Protein AF-F6WF58-F1 (afdb_monomer)

Sequence (250 aa):
MEAGDCLFIPYKWHHQVNSFGNNLAINIWFNHLPASYVDLNSERCGDVKDVMLDQCEFETKDAFSGTVPKQVIMFDKNYVPGSELPQAEVKEPQGGGQEPPADEEEGEEQSEGQQPLLFLVQENLSVTPRIDIEDLRAGMKSVIPPSLQAWDDTCQSTLSEIFKKIDTNDDQFITVEDYADQSTLEEKGEEIETLYTQLLFDAKEAQDTANKELIKGLVQRGEISQERAKVFYKFYNDNAETKTGAKEEL

Structure (mmCIF, N/CA/C/O backbone):
data_AF-F6WF58-F1
#
_entry.id   AF-F6WF58-F1
#
loop_
_atom_site.group_PDB
_atom_site.id
_atom_site.type_symbol
_atom_site.label_atom_id
_atom_site.label_alt_id
_atom_site.label_comp_id
_atom_site.label_asym_id
_atom_site.label_entity_id
_atom_site.label_seq_id
_atom_site.pdbx_PDB_ins_code
_atom_site.Cartn_x
_atom_site.Cartn_y
_atom_site.Cartn_z
_atom_site.occupancy
_atom_site.B_iso_or_equiv
_atom_site.auth_seq_id
_atom_site.auth_comp_id
_atom_site.auth_asym_id
_atom_site.auth_atom_id
_atom_site.pdbx_PDB_model_num
ATOM 1 N N . MET A 1 1 ? 25.568 -35.991 6.132 1.00 49.31 1 MET A N 1
ATOM 2 C CA . MET A 1 1 ? 24.147 -36.354 6.034 1.00 49.31 1 MET A CA 1
ATOM 3 C C . MET A 1 1 ? 24.089 -37.765 5.505 1.00 49.31 1 MET A C 1
ATOM 5 O O . MET A 1 1 ? 24.702 -38.032 4.476 1.00 49.31 1 MET A O 1
ATOM 9 N N . GLU A 1 2 ? 23.447 -38.655 6.242 1.00 42.75 2 GLU A N 1
ATOM 10 C CA . GLU A 1 2 ? 23.161 -40.029 5.834 1.00 42.75 2 GLU A CA 1
ATOM 11 C C . GLU A 1 2 ? 21.714 -40.126 5.322 1.00 42.75 2 GLU A C 1
ATOM 13 O O . GLU A 1 2 ? 20.886 -39.245 5.571 1.00 42.75 2 GLU A O 1
ATOM 18 N N . ALA A 1 3 ? 21.402 -41.179 4.563 1.00 37.22 3 ALA A N 1
ATOM 19 C CA . ALA A 1 3 ? 20.045 -41.411 4.077 1.00 37.22 3 ALA A CA 1
ATOM 20 C C . ALA A 1 3 ? 19.083 -41.574 5.270 1.00 37.22 3 ALA A C 1
ATOM 22 O O . ALA A 1 3 ? 19.216 -42.516 6.049 1.00 37.22 3 ALA A O 1
ATOM 23 N N . GLY A 1 4 ? 18.126 -40.650 5.401 1.00 44.44 4 GLY A N 1
ATOM 24 C CA . GLY A 1 4 ? 17.195 -40.575 6.533 1.00 44.44 4 GLY A CA 1
ATOM 25 C C . GLY A 1 4 ? 17.357 -39.335 7.420 1.00 44.44 4 GLY A C 1
ATOM 26 O O . GLY A 1 4 ? 16.495 -39.095 8.264 1.00 44.44 4 GLY A O 1
ATOM 27 N N . ASP A 1 5 ? 18.397 -38.520 7.217 1.00 41.78 5 ASP A N 1
ATOM 28 C CA . ASP A 1 5 ? 18.534 -37.232 7.903 1.00 41.78 5 ASP A CA 1
ATOM 29 C C . ASP A 1 5 ? 17.535 -36.204 7.334 1.00 41.78 5 ASP A C 1
ATOM 31 O O . ASP A 1 5 ? 17.612 -35.815 6.168 1.00 41.78 5 ASP A O 1
ATOM 35 N N . CYS A 1 6 ? 16.593 -35.733 8.159 1.00 43.56 6 CYS A N 1
ATOM 36 C CA . CYS A 1 6 ? 15.658 -34.672 7.777 1.00 43.56 6 CYS A CA 1
ATOM 37 C C . CYS A 1 6 ? 16.321 -33.289 7.883 1.00 43.56 6 CYS A C 1
ATOM 39 O O . CYS A 1 6 ? 16.745 -32.878 8.964 1.00 43.56 6 CYS A O 1
ATOM 41 N N . LEU A 1 7 ? 16.328 -32.528 6.785 1.00 50.72 7 LEU A N 1
ATOM 42 C CA . LEU A 1 7 ? 16.695 -31.113 6.792 1.00 50.72 7 LEU A CA 1
ATOM 43 C C . LEU A 1 7 ? 15.455 -30.269 7.123 1.00 50.72 7 LEU A C 1
ATOM 45 O O . LEU A 1 7 ? 14.592 -30.049 6.275 1.00 50.7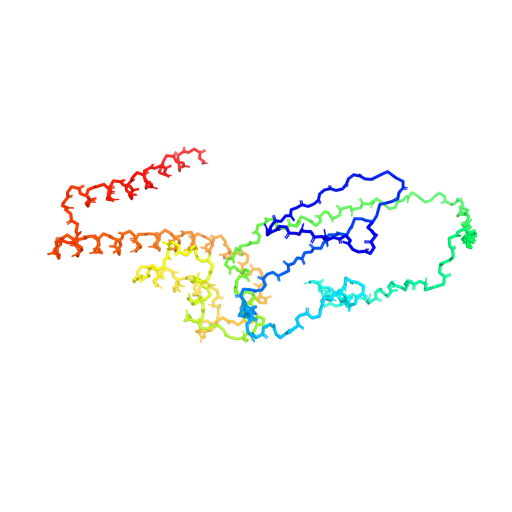2 7 LEU A O 1
ATOM 49 N N . PHE A 1 8 ? 15.352 -29.798 8.365 1.00 52.75 8 PHE A N 1
ATOM 50 C CA . PHE A 1 8 ? 14.336 -28.816 8.741 1.00 52.75 8 PHE A CA 1
ATOM 51 C C . PHE A 1 8 ? 14.836 -27.417 8.378 1.00 52.75 8 PHE A C 1
ATOM 53 O O . PHE A 1 8 ? 15.779 -26.926 8.996 1.00 52.75 8 PHE A O 1
ATOM 60 N N . ILE A 1 9 ? 14.213 -26.781 7.383 1.00 53.66 9 ILE A N 1
ATOM 61 C CA . ILE A 1 9 ? 14.492 -25.390 7.009 1.00 53.66 9 ILE A CA 1
ATOM 62 C C . ILE A 1 9 ? 13.350 -24.525 7.548 1.00 53.66 9 ILE A C 1
ATOM 64 O O . ILE A 1 9 ? 12.242 -24.572 7.008 1.00 53.66 9 ILE A O 1
ATOM 68 N N . PRO A 1 10 ? 13.570 -23.748 8.620 1.00 44.12 10 PRO A N 1
ATOM 69 C CA . PRO A 1 10 ? 12.571 -22.807 9.093 1.00 44.12 10 PRO A CA 1
ATOM 70 C C . PRO A 1 10 ? 12.341 -21.710 8.051 1.00 44.12 10 PRO A C 1
ATOM 72 O O . PRO A 1 10 ? 13.258 -21.294 7.341 1.00 44.12 10 PRO A O 1
ATOM 75 N N . TYR A 1 11 ? 11.118 -21.192 8.002 1.00 43.91 11 TYR A N 1
ATOM 76 C CA . TYR A 1 11 ? 10.787 -20.020 7.199 1.00 43.91 11 TYR A CA 1
ATOM 77 C C . TYR A 1 11 ? 11.732 -18.851 7.553 1.00 43.91 11 TYR A C 1
ATOM 79 O O . TYR A 1 11 ? 11.805 -18.460 8.720 1.00 43.91 11 TYR A O 1
ATOM 87 N N . LYS A 1 12 ? 12.442 -18.309 6.548 1.00 44.84 12 LYS A N 1
ATOM 88 C CA . LYS A 1 12 ? 13.413 -17.193 6.650 1.00 44.84 12 LYS A CA 1
ATOM 89 C C . LYS A 1 12 ? 14.709 -17.474 7.433 1.00 44.84 12 LYS A C 1
ATOM 91 O O . LYS A 1 12 ? 15.168 -16.621 8.192 1.00 44.84 12 LYS A O 1
ATOM 96 N N . TRP A 1 13 ? 15.317 -18.648 7.277 1.00 47.03 13 TRP A N 1
ATOM 97 C CA . TRP A 1 13 ? 16.584 -18.954 7.955 1.00 47.03 13 TRP A CA 1
ATOM 98 C C . TRP A 1 13 ? 17.841 -18.582 7.155 1.00 47.03 13 TRP A C 1
ATOM 100 O O . TRP A 1 13 ? 18.005 -19.001 6.014 1.00 47.03 13 TRP A O 1
ATOM 110 N N . HIS A 1 14 ? 18.758 -17.856 7.808 1.00 50.44 14 HIS A N 1
ATOM 111 C CA . HIS A 1 14 ? 20.150 -17.673 7.385 1.00 50.44 14 HIS A CA 1
ATOM 112 C C . HIS A 1 14 ? 21.025 -18.798 7.950 1.00 50.44 14 HIS A C 1
ATOM 114 O O . HIS A 1 14 ? 20.901 -19.154 9.124 1.00 50.44 14 HIS A O 1
ATOM 120 N N . HIS A 1 15 ? 21.938 -19.329 7.135 1.00 46.34 15 HIS A N 1
ATOM 121 C CA . HIS A 1 15 ? 22.863 -20.389 7.533 1.00 46.34 15 HIS A CA 1
ATOM 122 C C . HIS A 1 15 ? 24.316 -19.908 7.408 1.00 46.34 15 HIS A C 1
ATOM 124 O O . HIS A 1 15 ? 24.753 -19.528 6.327 1.00 46.34 15 HIS A O 1
ATOM 130 N N . GLN A 1 16 ? 25.068 -19.929 8.514 1.00 39.91 16 GLN A N 1
ATOM 131 C CA . GLN A 1 16 ? 26.513 -19.684 8.540 1.00 39.91 16 GLN A CA 1
ATOM 132 C C . GLN A 1 16 ? 27.222 -21.006 8.840 1.00 39.91 16 GLN A C 1
ATOM 134 O O . GLN A 1 16 ? 26.974 -21.614 9.881 1.00 39.91 16 GLN A O 1
ATOM 139 N N . VAL A 1 17 ? 28.128 -21.435 7.960 1.00 45.44 17 VAL A N 1
ATOM 140 C CA . VAL A 1 17 ? 28.968 -22.621 8.181 1.00 45.44 17 VAL A CA 1
ATOM 141 C C . VAL A 1 17 ? 30.418 -22.181 8.322 1.00 45.44 17 VAL A C 1
ATOM 143 O O . VAL A 1 17 ? 30.946 -21.501 7.448 1.00 45.44 17 VAL A O 1
ATOM 146 N N . ASN A 1 18 ? 31.072 -22.594 9.407 1.00 41.81 18 ASN A N 1
ATOM 147 C CA . ASN A 1 18 ? 32.528 -22.577 9.510 1.00 41.81 18 ASN A CA 1
ATOM 148 C C . ASN A 1 18 ? 33.032 -24.006 9.304 1.00 41.81 18 ASN A C 1
ATOM 150 O O . ASN A 1 18 ? 32.764 -24.880 10.127 1.00 41.81 18 ASN A O 1
ATOM 154 N N . SER A 1 19 ? 33.785 -24.240 8.233 1.00 47.62 19 SER A N 1
ATOM 155 C CA . SER A 1 19 ? 34.521 -25.489 8.024 1.00 47.62 19 SER A CA 1
ATOM 156 C C . SER A 1 19 ? 35.989 -25.203 7.703 1.00 47.62 19 SER A C 1
ATOM 158 O O . SER A 1 19 ? 36.333 -24.161 7.146 1.00 47.62 19 SER A O 1
ATOM 160 N N . PHE A 1 20 ? 36.869 -26.120 8.109 1.00 47.59 20 PHE A N 1
ATOM 161 C CA . PHE A 1 20 ? 38.310 -26.079 7.851 1.00 47.59 20 PHE A CA 1
ATOM 162 C C . PHE A 1 20 ? 38.678 -27.180 6.851 1.00 47.59 20 PHE A C 1
ATOM 164 O O . PHE A 1 20 ? 38.333 -28.340 7.068 1.00 47.59 20 PHE A O 1
ATOM 171 N N . GLY A 1 21 ? 39.422 -26.830 5.797 1.00 60.53 21 GLY A N 1
ATOM 172 C CA . GLY A 1 21 ? 40.067 -27.787 4.889 1.00 60.53 21 GLY A CA 1
ATOM 173 C C . GLY A 1 21 ? 39.761 -27.561 3.409 1.00 60.53 21 GLY A C 1
ATOM 174 O O . GLY A 1 21 ? 40.699 -27.385 2.648 1.00 60.53 21 GLY A O 1
ATOM 175 N N . ASN A 1 22 ? 38.485 -27.550 3.012 1.00 48.56 22 ASN A N 1
ATOM 176 C CA . ASN A 1 22 ? 37.991 -27.192 1.672 1.00 48.56 22 ASN A CA 1
ATOM 177 C C . ASN A 1 22 ? 36.486 -26.895 1.783 1.00 48.56 22 ASN A C 1
ATOM 179 O O . ASN A 1 22 ? 35.735 -27.758 2.237 1.00 48.56 22 ASN A O 1
ATOM 183 N N . ASN A 1 23 ? 36.046 -25.695 1.392 1.00 47.66 23 ASN A N 1
ATOM 184 C CA . ASN A 1 23 ? 34.693 -25.211 1.682 1.00 47.66 23 ASN A CA 1
ATOM 185 C C . ASN A 1 23 ? 33.920 -24.956 0.387 1.00 47.66 23 ASN A C 1
ATOM 187 O O . ASN A 1 23 ? 34.249 -24.034 -0.352 1.00 47.66 23 ASN A O 1
ATOM 191 N N . LEU A 1 24 ? 32.866 -25.737 0.147 1.00 48.22 24 LEU A N 1
ATOM 192 C CA . LEU A 1 24 ? 31.810 -25.366 -0.789 1.00 48.22 24 LEU A CA 1
ATOM 193 C C . LEU A 1 24 ? 30.622 -24.877 0.043 1.00 48.22 24 LEU A C 1
ATOM 195 O O . LEU A 1 24 ? 29.882 -25.678 0.612 1.00 48.22 24 LEU A O 1
ATOM 199 N N . ALA A 1 25 ? 30.480 -23.559 0.166 1.00 49.91 25 ALA A N 1
ATOM 200 C CA . ALA A 1 25 ? 29.283 -22.960 0.736 1.00 49.91 25 ALA A CA 1
ATOM 201 C C . ALA A 1 25 ? 28.211 -22.914 -0.358 1.00 49.91 25 ALA A C 1
ATOM 203 O O . ALA 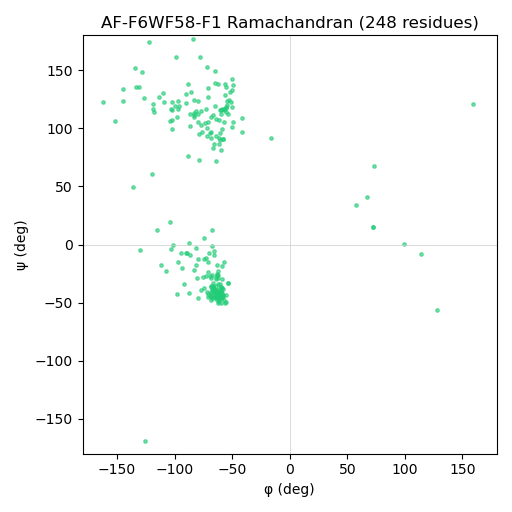A 1 25 ? 28.381 -22.232 -1.366 1.00 49.91 25 ALA A O 1
ATOM 204 N N . ILE A 1 26 ? 27.124 -23.662 -0.177 1.00 49.00 26 ILE A N 1
ATOM 205 C CA . ILE A 1 26 ? 25.970 -23.624 -1.077 1.00 49.00 26 ILE A CA 1
ATOM 206 C C . ILE A 1 26 ? 24.892 -22.798 -0.380 1.00 49.00 26 ILE A C 1
ATOM 208 O O . ILE A 1 26 ? 24.284 -23.254 0.587 1.00 49.00 26 ILE A O 1
ATOM 212 N N . ASN A 1 27 ? 24.667 -21.578 -0.863 1.00 50.28 27 ASN A N 1
ATOM 213 C CA . ASN A 1 27 ? 23.522 -20.776 -0.448 1.00 50.28 27 ASN A CA 1
ATOM 214 C C . ASN A 1 27 ? 22.308 -21.208 -1.273 1.00 50.28 27 ASN A C 1
ATOM 216 O O . ASN A 1 27 ? 22.278 -21.011 -2.486 1.00 50.28 27 ASN A O 1
ATOM 220 N N . ILE A 1 28 ? 21.317 -21.810 -0.618 1.00 53.53 28 ILE A N 1
ATOM 221 C CA . ILE A 1 28 ? 20.047 -22.174 -1.248 1.00 53.53 28 ILE A CA 1
ATOM 222 C C . ILE A 1 28 ? 19.040 -21.084 -0.904 1.00 53.53 28 ILE A C 1
ATOM 224 O O . ILE A 1 28 ? 18.610 -20.963 0.242 1.00 53.53 28 ILE A O 1
ATOM 228 N N . TRP A 1 29 ? 18.671 -20.292 -1.905 1.00 50.16 29 TRP A N 1
ATOM 229 C CA . TRP A 1 29 ? 17.626 -19.287 -1.780 1.00 50.16 29 TRP A CA 1
ATOM 230 C C . TRP A 1 29 ? 16.313 -19.876 -2.283 1.00 50.16 29 TRP A C 1
ATOM 232 O O . TRP A 1 29 ? 16.197 -20.268 -3.443 1.00 50.16 29 TRP A O 1
ATOM 242 N N . PHE A 1 30 ? 15.314 -19.944 -1.409 1.00 54.84 30 PHE A N 1
ATOM 243 C CA . PHE A 1 30 ? 13.961 -20.303 -1.811 1.00 54.84 30 PHE A CA 1
ATOM 244 C C . PHE A 1 30 ? 13.246 -19.031 -2.256 1.00 54.84 30 PHE A C 1
ATOM 246 O O . PHE A 1 30 ? 12.979 -18.149 -1.440 1.00 54.84 30 PHE A O 1
ATOM 253 N N . ASN A 1 31 ? 12.939 -18.927 -3.549 1.00 46.47 31 ASN A N 1
ATOM 254 C CA . ASN A 1 31 ? 12.047 -17.883 -4.027 1.00 46.47 31 ASN A CA 1
ATOM 255 C C . ASN A 1 31 ? 10.616 -18.243 -3.599 1.00 46.47 31 ASN A C 1
ATOM 257 O O . ASN A 1 31 ? 10.001 -19.166 -4.139 1.00 46.47 31 ASN A O 1
ATOM 261 N N . HIS A 1 32 ? 10.108 -17.553 -2.581 1.00 47.91 32 HIS A N 1
ATOM 262 C CA . HIS A 1 32 ? 8.723 -17.665 -2.143 1.00 47.91 32 HIS A CA 1
ATOM 263 C C . HIS A 1 32 ? 7.841 -16.848 -3.091 1.00 47.91 32 HIS A C 1
ATOM 265 O O . HIS A 1 32 ? 7.381 -15.775 -2.716 1.00 47.91 32 HIS A O 1
ATOM 271 N N . LEU A 1 33 ? 7.630 -17.335 -4.319 1.00 47.78 33 LEU A N 1
ATOM 272 C CA . LEU A 1 33 ? 6.720 -16.688 -5.265 1.00 47.78 33 LEU A CA 1
ATOM 273 C C . LEU A 1 33 ? 5.337 -16.542 -4.598 1.00 47.78 33 LEU A C 1
ATOM 275 O O . LEU A 1 33 ? 4.727 -17.563 -4.265 1.00 47.78 33 LEU A O 1
ATOM 279 N N . PRO A 1 34 ? 4.819 -15.314 -4.394 1.00 48.97 34 PRO A N 1
ATOM 280 C CA . PRO A 1 34 ? 3.599 -15.093 -3.619 1.00 48.97 34 PRO A CA 1
ATOM 281 C C . PRO A 1 34 ? 2.313 -15.634 -4.272 1.00 48.97 34 PRO A C 1
ATOM 283 O O . PRO A 1 34 ? 1.242 -15.530 -3.677 1.00 48.97 34 PRO A O 1
ATOM 286 N N . ALA A 1 35 ? 2.385 -16.232 -5.467 1.00 46.56 35 ALA A N 1
ATOM 287 C CA . ALA A 1 35 ? 1.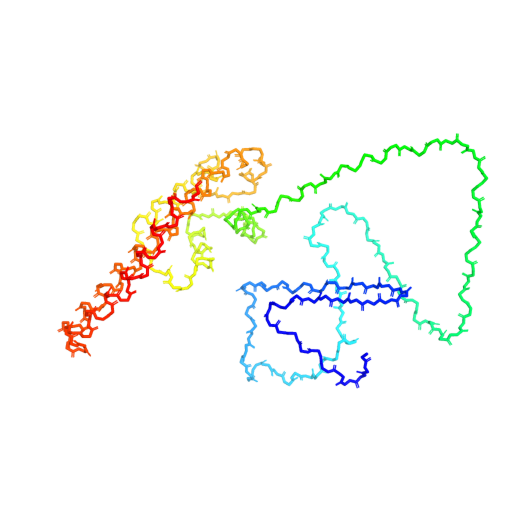205 -16.587 -6.257 1.00 46.56 35 ALA A CA 1
ATOM 288 C C . ALA A 1 35 ? 1.148 -18.028 -6.791 1.00 46.56 35 ALA A C 1
ATOM 290 O O . ALA A 1 35 ? 0.111 -18.419 -7.334 1.00 46.56 35 ALA A O 1
ATOM 291 N N . SER A 1 36 ? 2.174 -18.869 -6.623 1.00 46.50 36 SER A N 1
ATOM 292 C CA . SER A 1 36 ? 1.977 -20.303 -6.860 1.00 46.50 36 SER A CA 1
ATOM 293 C C . SER A 1 36 ? 1.287 -20.892 -5.635 1.00 46.50 36 SER A C 1
ATOM 295 O O . SER A 1 36 ? 1.927 -21.209 -4.639 1.00 46.50 36 SER A O 1
ATOM 297 N N . TYR A 1 37 ? -0.044 -20.995 -5.704 1.00 47.31 37 TYR A N 1
ATOM 298 C CA . TYR A 1 37 ? -0.883 -21.755 -4.776 1.00 47.31 37 TYR A CA 1
ATOM 299 C C . TYR A 1 37 ? -0.204 -23.094 -4.448 1.00 47.31 37 TYR A C 1
ATOM 301 O O . TYR A 1 37 ? -0.310 -24.064 -5.199 1.00 47.31 37 TYR A O 1
ATOM 309 N N . VAL A 1 38 ? 0.506 -23.161 -3.323 1.00 50.56 38 VAL A N 1
ATOM 310 C CA . VAL A 1 38 ? 0.818 -24.442 -2.704 1.00 50.56 38 VAL A CA 1
ATOM 311 C C . VAL A 1 38 ? -0.516 -24.891 -2.129 1.00 50.56 38 VAL A C 1
ATOM 313 O O . VAL A 1 38 ? -0.980 -24.350 -1.126 1.00 50.56 38 VAL A O 1
ATOM 316 N N . ASP A 1 39 ? -1.198 -25.791 -2.836 1.00 48.62 39 ASP A N 1
ATOM 317 C CA . ASP A 1 39 ? -2.441 -26.393 -2.364 1.00 48.62 39 ASP A CA 1
ATOM 318 C C . ASP A 1 39 ? -2.115 -27.216 -1.109 1.00 48.62 39 ASP A C 1
ATOM 320 O O . ASP A 1 39 ? -1.676 -28.359 -1.186 1.00 48.62 39 ASP A O 1
ATOM 324 N N . LEU A 1 40 ? -2.269 -26.597 0.066 1.00 53.09 40 LEU A N 1
ATOM 325 C CA . LEU A 1 40 ? -2.047 -27.229 1.370 1.00 53.09 40 LEU A CA 1
ATOM 326 C C . LEU A 1 40 ? -3.180 -28.194 1.749 1.00 53.09 40 LEU A C 1
ATOM 328 O O . LEU A 1 40 ? -3.215 -28.694 2.875 1.00 53.09 40 LEU A O 1
ATOM 332 N N . ASN A 1 41 ? -4.138 -28.439 0.852 1.00 53.31 41 ASN A N 1
ATOM 333 C CA . ASN A 1 41 ? -5.196 -29.395 1.101 1.00 53.31 41 ASN A CA 1
ATOM 334 C C . ASN A 1 41 ? -4.612 -30.813 1.124 1.00 53.31 41 ASN A C 1
ATOM 336 O O . ASN A 1 41 ? -4.246 -31.380 0.092 1.00 53.31 41 ASN A O 1
ATOM 340 N N . SER A 1 42 ? -4.574 -31.412 2.314 1.00 52.75 42 SER A N 1
ATOM 341 C CA . SER A 1 42 ? -4.070 -32.770 2.533 1.00 52.75 42 SER A CA 1
ATOM 342 C C . SER A 1 42 ? -4.817 -33.838 1.728 1.00 52.75 42 SER A C 1
ATOM 344 O O . SER A 1 42 ? -4.297 -34.930 1.552 1.00 52.75 42 SER A O 1
ATOM 346 N N . GLU A 1 43 ? -6.025 -33.542 1.234 1.00 59.53 43 GLU A N 1
ATOM 347 C CA . GLU A 1 43 ? -6.798 -34.446 0.370 1.00 59.53 43 GLU A CA 1
ATOM 348 C C . GLU A 1 43 ? -6.366 -34.393 -1.110 1.00 59.53 43 GLU A C 1
ATOM 350 O O . GLU A 1 43 ? -6.699 -35.294 -1.880 1.00 59.53 43 GLU A O 1
ATOM 355 N N . ARG A 1 44 ? -5.638 -33.344 -1.524 1.00 55.22 44 ARG A N 1
ATOM 356 C CA . ARG A 1 44 ? -5.130 -33.138 -2.897 1.00 55.22 44 ARG A CA 1
ATOM 357 C C . ARG A 1 44 ? -3.616 -33.231 -3.021 1.00 55.22 44 ARG A C 1
ATOM 359 O O . ARG A 1 44 ? -3.129 -33.477 -4.124 1.00 55.22 44 ARG A O 1
ATOM 366 N N . CYS A 1 45 ? -2.891 -33.129 -1.910 1.00 51.94 45 CYS A N 1
ATOM 367 C CA . CYS A 1 45 ? -1.583 -33.756 -1.758 1.00 51.94 45 CYS A CA 1
ATOM 368 C C . CYS A 1 45 ? -1.776 -35.276 -1.832 1.00 51.94 45 CYS A C 1
ATOM 370 O O . CYS A 1 45 ? -1.743 -35.965 -0.816 1.00 51.94 45 CYS A O 1
ATOM 372 N N . GLY A 1 46 ? -2.069 -35.798 -3.030 1.00 52.03 46 GLY A N 1
ATOM 373 C CA . GLY A 1 46 ? -2.118 -37.238 -3.264 1.00 52.03 46 GLY A CA 1
ATOM 374 C C . GLY A 1 46 ? -0.836 -37.857 -2.732 1.00 52.03 46 GLY A C 1
ATOM 375 O O . GLY A 1 46 ? 0.186 -37.185 -2.840 1.00 52.03 46 GLY A O 1
ATOM 376 N N . ASP A 1 47 ? -0.932 -39.058 -2.136 1.00 54.22 47 ASP A N 1
ATOM 377 C CA . ASP A 1 47 ? 0.152 -39.794 -1.461 1.00 54.22 47 ASP A CA 1
ATOM 378 C C . ASP A 1 47 ? 1.513 -39.228 -1.842 1.00 54.22 47 ASP A C 1
ATOM 380 O O . ASP A 1 47 ? 2.064 -39.578 -2.894 1.00 54.22 47 ASP A O 1
ATOM 384 N N . VAL A 1 48 ? 1.992 -38.268 -1.042 1.00 53.62 48 VAL A N 1
ATOM 385 C CA . VAL A 1 48 ? 3.279 -37.636 -1.292 1.00 53.62 48 VAL A CA 1
ATOM 386 C C . VAL A 1 48 ? 4.260 -38.750 -1.017 1.00 53.62 48 VAL A C 1
ATOM 388 O O . VAL A 1 48 ? 4.605 -39.018 0.129 1.00 53.62 48 VAL A O 1
ATOM 391 N N . LYS A 1 49 ? 4.611 -39.501 -2.064 1.00 59.25 49 LYS A N 1
ATOM 392 C CA . LYS A 1 49 ? 5.725 -40.429 -1.998 1.00 59.25 49 LYS A CA 1
ATOM 393 C C . LYS A 1 49 ? 6.864 -39.596 -1.468 1.00 59.25 49 LYS A C 1
ATOM 395 O O . LYS A 1 49 ? 7.139 -38.558 -2.061 1.00 59.25 49 LYS A O 1
ATOM 400 N N . ASP A 1 50 ? 7.445 -40.025 -0.356 1.00 57.72 50 ASP A N 1
ATOM 401 C CA . ASP A 1 50 ? 8.606 -39.375 0.224 1.00 57.72 50 ASP A CA 1
ATOM 402 C C . ASP A 1 50 ? 9.638 -39.192 -0.895 1.00 57.72 50 ASP A C 1
ATOM 404 O O . ASP A 1 50 ? 10.263 -40.156 -1.342 1.00 57.72 50 ASP A O 1
ATOM 408 N N . VAL A 1 51 ? 9.725 -37.971 -1.429 1.00 51.84 51 VAL A N 1
ATOM 409 C CA . VAL A 1 51 ? 10.701 -37.629 -2.455 1.00 51.84 51 VAL A CA 1
ATOM 410 C C . VAL A 1 51 ? 11.965 -37.317 -1.685 1.00 51.84 51 VAL A C 1
ATOM 412 O O . VAL A 1 51 ? 12.031 -36.334 -0.946 1.00 51.84 51 VAL A O 1
ATOM 415 N N . MET A 1 52 ? 12.950 -38.199 -1.796 1.00 53.50 52 MET A N 1
ATOM 416 C CA . MET A 1 52 ? 14.253 -37.956 -1.195 1.00 53.50 52 MET A CA 1
ATOM 417 C C . MET A 1 52 ? 14.991 -36.871 -1.985 1.00 53.50 52 MET A C 1
ATOM 419 O O . MET A 1 52 ? 14.755 -36.676 -3.175 1.00 53.50 52 MET A O 1
ATOM 423 N N . LEU A 1 53 ? 15.883 -36.134 -1.321 1.00 49.16 53 LEU A N 1
ATOM 424 C CA . LEU A 1 53 ? 16.584 -34.999 -1.931 1.00 49.16 53 LEU A CA 1
ATOM 425 C C . LEU A 1 53 ? 17.399 -35.404 -3.178 1.00 49.16 53 LEU A C 1
ATOM 427 O O . LEU A 1 53 ? 17.560 -34.605 -4.094 1.00 49.16 53 LEU A O 1
ATOM 431 N N . ASP A 1 54 ? 17.879 -36.648 -3.228 1.00 61.72 54 ASP A N 1
ATOM 432 C CA . ASP A 1 54 ? 18.597 -37.248 -4.362 1.00 61.72 54 ASP A CA 1
ATOM 433 C C . ASP A 1 54 ? 17.695 -37.573 -5.568 1.00 61.72 54 ASP A C 1
ATOM 435 O O . ASP A 1 54 ? 18.195 -37.866 -6.654 1.00 61.72 54 ASP A O 1
ATOM 439 N N . GLN A 1 55 ? 16.373 -37.508 -5.388 1.00 54.81 55 GLN A N 1
ATOM 440 C CA . GLN A 1 55 ? 15.364 -37.667 -6.436 1.00 54.81 55 GLN A CA 1
ATOM 441 C C . GLN A 1 55 ? 14.908 -36.323 -7.022 1.00 54.81 55 GLN A C 1
ATOM 443 O O . GLN A 1 55 ? 14.172 -36.310 -8.010 1.00 54.81 55 GLN A O 1
ATOM 448 N N . CYS A 1 56 ? 15.335 -35.202 -6.435 1.00 57.19 56 CYS A N 1
ATOM 449 C CA . CYS A 1 56 ? 15.092 -33.868 -6.969 1.00 57.19 56 CYS A CA 1
ATOM 450 C C . CYS A 1 56 ? 16.182 -33.502 -7.984 1.00 57.19 56 CYS A C 1
ATOM 452 O O . CYS A 1 56 ? 17.375 -33.608 -7.702 1.00 57.19 56 CYS A O 1
ATOM 454 N N . GLU A 1 57 ? 15.780 -33.023 -9.160 1.00 57.12 57 GLU A N 1
ATOM 455 C CA . GLU A 1 57 ? 16.694 -32.379 -10.102 1.00 57.12 57 GLU A CA 1
ATOM 456 C C . GLU A 1 57 ? 16.719 -30.876 -9.802 1.00 57.12 57 GLU A C 1
ATOM 458 O O . GLU A 1 57 ? 15.680 -30.214 -9.795 1.00 57.12 57 GLU A O 1
ATOM 463 N N . PHE A 1 58 ? 17.904 -30.345 -9.505 1.00 58.84 58 PHE A N 1
ATOM 464 C CA . PHE A 1 58 ? 18.099 -28.922 -9.250 1.00 58.84 58 PHE A CA 1
ATOM 465 C C . PHE A 1 58 ? 18.584 -28.263 -10.536 1.00 58.84 58 PHE A C 1
ATOM 467 O O . PHE A 1 58 ? 19.669 -28.571 -11.026 1.00 58.84 58 PHE A O 1
ATOM 474 N N . GLU A 1 59 ? 17.790 -27.347 -11.077 1.00 48.16 59 GLU A N 1
ATOM 475 C CA . GLU A 1 59 ? 18.221 -26.483 -12.169 1.00 48.16 59 GLU A CA 1
ATOM 476 C C . GLU A 1 59 ? 18.683 -25.149 -11.579 1.00 48.16 59 GLU A C 1
ATOM 478 O O . GLU A 1 59 ? 17.929 -24.469 -10.878 1.00 48.16 59 GLU A O 1
ATOM 483 N N . THR A 1 60 ? 19.922 -24.754 -11.867 1.00 44.91 60 THR A N 1
ATOM 484 C CA . THR A 1 60 ? 20.355 -23.373 -11.665 1.00 44.91 60 THR A CA 1
ATOM 485 C C . THR A 1 60 ? 19.671 -22.534 -12.732 1.00 44.91 60 THR A C 1
ATOM 487 O O . THR A 1 60 ? 20.151 -22.416 -13.859 1.00 44.91 60 THR A O 1
ATOM 490 N N . LYS A 1 61 ? 18.512 -21.966 -12.403 1.00 45.94 61 LYS A N 1
ATOM 491 C CA . LYS A 1 61 ? 18.085 -20.768 -13.114 1.00 45.94 61 LYS A CA 1
ATOM 492 C C . LYS A 1 61 ? 19.016 -19.675 -12.637 1.00 45.94 61 LYS A C 1
ATOM 494 O O . LYS A 1 61 ? 18.911 -19.263 -11.484 1.00 45.94 61 LYS A O 1
ATOM 499 N N . ASP A 1 62 ? 19.959 -19.289 -13.491 1.00 48.75 62 ASP A N 1
ATOM 500 C CA . ASP A 1 62 ? 20.744 -18.077 -13.295 1.00 48.75 62 ASP A CA 1
ATOM 501 C C . ASP A 1 62 ? 19.739 -16.970 -12.994 1.00 48.75 62 ASP A C 1
ATOM 503 O O . ASP A 1 62 ? 18.959 -16.568 -13.859 1.00 48.75 62 ASP A O 1
ATOM 507 N N . ALA A 1 63 ? 19.666 -16.566 -11.725 1.00 46.38 63 ALA A N 1
ATOM 508 C CA . ALA A 1 63 ? 18.644 -15.630 -11.281 1.00 46.38 63 ALA A CA 1
ATOM 509 C C . ALA A 1 63 ? 18.804 -14.275 -11.987 1.00 46.38 63 ALA A C 1
ATOM 511 O O . ALA A 1 63 ? 17.850 -13.511 -12.042 1.00 46.38 63 ALA A O 1
ATOM 512 N N . PHE A 1 64 ? 19.971 -14.009 -12.583 1.00 49.88 64 PHE A N 1
ATOM 513 C CA . PHE A 1 64 ? 20.264 -12.806 -13.343 1.00 49.88 64 PHE A CA 1
ATOM 514 C C . PHE A 1 64 ? 21.329 -13.102 -14.408 1.00 49.88 64 PHE A C 1
ATOM 516 O O . PHE A 1 64 ? 22.494 -13.300 -14.082 1.00 49.88 64 PHE A O 1
ATOM 523 N N . SER A 1 65 ? 20.933 -13.169 -15.681 1.00 39.66 65 SER A N 1
ATOM 524 C CA . SER A 1 65 ? 21.641 -12.567 -16.829 1.00 39.66 65 SER A CA 1
ATOM 525 C C . SER A 1 65 ? 21.228 -13.241 -18.137 1.00 39.66 65 SER A C 1
ATOM 527 O O . SER A 1 65 ? 21.433 -14.430 -18.380 1.00 39.66 65 SER A O 1
ATOM 529 N N . GLY A 1 66 ? 20.691 -12.441 -19.057 1.00 45.47 66 GLY A N 1
ATOM 530 C CA . GLY A 1 66 ? 20.940 -12.729 -20.458 1.00 45.47 66 GLY A CA 1
ATOM 531 C C . GLY A 1 66 ? 22.458 -12.761 -20.662 1.00 45.47 66 GLY A C 1
ATOM 532 O O . GLY A 1 66 ? 23.153 -11.829 -20.276 1.00 45.47 66 GLY A O 1
ATOM 533 N N . THR A 1 67 ? 22.953 -13.832 -21.279 1.00 45.38 67 THR A N 1
ATOM 534 C CA . THR A 1 67 ? 24.316 -13.983 -21.821 1.00 45.38 67 THR A CA 1
ATOM 535 C C . THR A 1 67 ? 25.486 -14.176 -20.840 1.00 45.38 67 THR A C 1
ATOM 537 O O . THR A 1 67 ? 26.435 -13.404 -20.847 1.00 45.38 67 THR A O 1
ATOM 540 N N . VAL A 1 68 ? 25.534 -15.317 -20.142 1.00 40.03 68 VAL A N 1
ATOM 541 C CA . VAL A 1 68 ? 26.808 -15.964 -19.747 1.00 40.03 68 VAL A CA 1
ATOM 542 C C . VAL A 1 68 ? 26.738 -17.459 -20.117 1.00 40.03 68 VAL A C 1
ATOM 544 O O . VAL A 1 68 ? 25.685 -18.077 -19.953 1.00 40.03 68 VAL A O 1
ATOM 547 N N . PRO A 1 69 ? 27.786 -18.070 -20.712 1.00 38.94 69 PRO A N 1
ATOM 548 C CA . PRO A 1 69 ? 27.700 -19.445 -21.192 1.00 38.94 69 PRO A CA 1
ATOM 549 C C . PRO A 1 69 ? 27.651 -20.450 -20.036 1.00 38.94 69 PRO A C 1
ATOM 551 O O . PRO A 1 69 ? 28.468 -20.398 -19.120 1.00 38.94 69 PRO A O 1
ATOM 554 N N . LYS A 1 70 ? 26.726 -21.416 -20.150 1.00 41.75 70 LYS A N 1
ATOM 555 C CA . LYS A 1 70 ? 26.567 -22.581 -19.266 1.00 41.75 70 LYS A CA 1
ATOM 556 C C . LYS A 1 70 ? 27.920 -23.197 -18.889 1.00 41.75 70 LYS A C 1
ATOM 558 O O . LYS A 1 70 ? 28.523 -23.897 -19.707 1.00 41.75 70 LYS A O 1
ATOM 563 N N . GLN A 1 71 ? 28.350 -23.040 -17.638 1.00 36.03 71 GLN A N 1
ATOM 564 C CA . GLN A 1 71 ? 29.310 -23.975 -17.058 1.00 36.03 71 GLN A CA 1
ATOM 565 C C . GLN A 1 71 ? 28.559 -25.231 -16.624 1.00 36.03 71 GLN A C 1
ATOM 567 O O . GLN A 1 71 ? 27.832 -25.250 -15.636 1.00 36.03 71 GLN A O 1
ATOM 572 N N . VAL A 1 72 ? 28.731 -26.302 -17.395 1.00 39.88 72 VAL A N 1
ATOM 573 C CA . VAL A 1 72 ? 28.281 -27.635 -16.998 1.00 39.88 72 VAL A CA 1
ATOM 574 C C . VAL A 1 72 ? 29.280 -28.167 -15.975 1.00 39.88 72 VAL A C 1
ATOM 576 O O . VAL A 1 72 ? 30.367 -28.616 -16.337 1.00 39.88 72 VAL A O 1
ATOM 579 N N . ILE A 1 73 ? 28.916 -28.132 -14.696 1.00 39.59 73 ILE A N 1
ATOM 580 C CA . ILE A 1 73 ? 29.658 -28.848 -13.657 1.00 39.59 73 ILE A CA 1
ATOM 581 C C . ILE A 1 73 ? 29.291 -30.329 -13.791 1.00 39.59 73 ILE A C 1
ATOM 583 O O . ILE A 1 73 ? 28.239 -30.774 -13.335 1.00 39.59 73 ILE A O 1
ATOM 587 N N . MET A 1 74 ? 30.132 -31.102 -14.482 1.00 32.97 74 MET A N 1
ATOM 588 C CA . MET A 1 74 ? 29.971 -32.553 -14.545 1.00 32.97 74 MET A CA 1
ATOM 589 C C . MET A 1 74 ? 30.528 -33.183 -13.272 1.00 32.97 74 MET A C 1
ATOM 591 O O . MET A 1 74 ? 31.736 -33.195 -13.050 1.00 32.97 74 MET A O 1
ATOM 595 N N . PHE A 1 75 ? 29.648 -33.755 -12.457 1.00 40.22 75 PHE A N 1
ATOM 596 C CA . PHE A 1 75 ? 30.057 -34.673 -11.403 1.00 40.22 75 PHE A CA 1
ATOM 597 C C . PHE A 1 75 ? 30.379 -36.029 -12.039 1.00 40.22 75 PHE A C 1
ATOM 599 O O . PHE A 1 75 ? 29.499 -36.675 -12.617 1.00 40.22 75 PHE A O 1
ATOM 606 N N . ASP A 1 76 ? 31.643 -36.454 -11.967 1.00 44.59 76 ASP A N 1
ATOM 607 C CA . ASP A 1 76 ? 32.033 -37.791 -12.413 1.00 44.59 76 ASP A CA 1
ATOM 608 C C . ASP A 1 76 ? 31.387 -38.832 -11.493 1.00 44.59 76 ASP A C 1
ATOM 610 O O . ASP A 1 76 ? 31.730 -38.967 -10.316 1.00 44.59 76 ASP A O 1
ATOM 614 N N . LYS A 1 77 ? 30.429 -39.582 -12.042 1.00 46.34 77 LYS A N 1
ATOM 615 C CA . LYS A 1 77 ? 29.711 -40.648 -11.331 1.00 46.34 77 LYS A CA 1
ATOM 616 C C . LYS A 1 77 ? 30.616 -41.828 -10.956 1.00 46.34 77 LYS A C 1
ATOM 618 O O . LYS A 1 77 ? 30.159 -42.731 -10.263 1.00 46.34 77 LY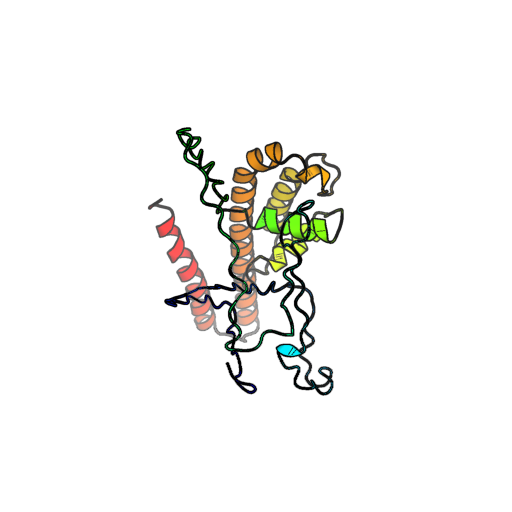S A O 1
ATOM 623 N N . ASN A 1 78 ? 31.876 -41.828 -11.394 1.00 50.81 78 ASN A N 1
ATOM 624 C CA . ASN A 1 78 ? 32.851 -42.876 -11.111 1.00 50.81 78 ASN A CA 1
ATOM 625 C C . ASN A 1 78 ? 33.888 -42.477 -10.051 1.00 50.81 78 ASN A C 1
ATOM 627 O O . ASN A 1 78 ? 34.945 -43.102 -9.981 1.00 50.81 78 ASN A O 1
ATOM 631 N N . TYR A 1 79 ? 33.620 -41.462 -9.223 1.00 58.66 79 TYR A N 1
ATOM 632 C CA . TYR A 1 79 ? 34.508 -41.128 -8.109 1.00 58.66 79 TYR A CA 1
ATOM 633 C C . TYR A 1 79 ? 34.642 -42.316 -7.140 1.00 58.66 79 TYR A C 1
ATOM 635 O O . TYR A 1 79 ? 33.690 -42.691 -6.452 1.00 58.66 79 TYR A O 1
ATOM 643 N N . VAL A 1 80 ? 35.838 -42.908 -7.082 1.00 62.28 80 VAL A N 1
ATOM 644 C CA . VAL A 1 80 ? 36.183 -43.971 -6.132 1.00 62.28 80 VAL A CA 1
ATOM 645 C C . VAL A 1 80 ? 36.968 -43.345 -4.975 1.00 62.28 80 VAL A C 1
ATOM 647 O O . VAL A 1 80 ? 38.055 -42.809 -5.201 1.00 62.28 80 VAL A O 1
ATOM 650 N N . PRO A 1 81 ? 36.478 -43.418 -3.725 1.00 48.03 81 PRO A N 1
ATOM 651 C CA . PRO A 1 81 ? 37.219 -42.921 -2.572 1.00 48.03 81 PRO A CA 1
ATOM 652 C C . PRO A 1 81 ? 38.594 -43.602 -2.474 1.00 48.03 81 PRO A C 1
ATOM 654 O O . PRO A 1 81 ? 38.682 -44.818 -2.310 1.00 48.03 81 PRO A O 1
ATOM 657 N N . GLY A 1 82 ? 39.667 -42.816 -2.592 1.00 66.94 82 GLY A N 1
ATOM 658 C CA . GLY A 1 82 ? 41.052 -43.296 -2.521 1.00 66.94 82 GLY A CA 1
ATOM 659 C C . GLY A 1 82 ? 41.760 -43.508 -3.864 1.00 66.94 82 GLY A C 1
ATOM 660 O O . GLY A 1 82 ? 42.929 -43.887 -3.852 1.00 66.94 82 GLY A O 1
ATOM 661 N N . SER A 1 83 ? 41.121 -43.247 -5.011 1.00 63.03 83 SER A N 1
ATOM 662 C CA . SER A 1 83 ? 41.865 -43.134 -6.272 1.00 63.03 83 SER A CA 1
ATOM 663 C C . SER A 1 83 ? 42.690 -41.846 -6.268 1.00 63.03 83 SER A C 1
ATOM 665 O O . SER A 1 83 ? 42.139 -40.769 -6.028 1.00 63.03 83 SER A O 1
ATOM 667 N N . GLU A 1 84 ? 43.995 -41.947 -6.532 1.00 56.09 84 GLU A N 1
ATOM 668 C CA . GLU A 1 84 ? 44.854 -40.779 -6.736 1.00 56.09 84 GLU A CA 1
ATOM 669 C C . GLU A 1 84 ? 44.252 -39.910 -7.845 1.00 56.09 84 GLU A C 1
ATOM 671 O O . GLU A 1 84 ? 44.039 -40.371 -8.969 1.00 56.09 84 GLU A O 1
ATOM 676 N N . LEU A 1 85 ? 43.924 -38.659 -7.509 1.00 55.47 85 LEU A N 1
ATOM 677 C CA . LEU A 1 85 ? 43.497 -37.679 -8.500 1.00 55.47 85 LEU A CA 1
ATOM 678 C C . LEU A 1 85 ? 44.597 -37.575 -9.565 1.00 55.47 85 LEU A C 1
ATOM 680 O O . LEU A 1 85 ? 45.776 -37.544 -9.196 1.00 55.47 85 LEU A O 1
ATOM 684 N N . PRO A 1 86 ? 44.256 -37.503 -10.865 1.00 48.03 86 PRO A N 1
ATOM 685 C CA . PRO A 1 86 ? 45.251 -37.208 -11.880 1.00 48.03 86 PRO A CA 1
ATOM 686 C C . PRO A 1 86 ? 45.923 -35.892 -11.495 1.00 48.03 86 PRO A C 1
ATOM 688 O O . PRO A 1 86 ? 45.274 -34.847 -11.426 1.00 48.03 86 PRO A O 1
ATOM 691 N N . GLN A 1 87 ? 47.216 -35.963 -11.173 1.00 42.03 87 GLN A N 1
ATOM 692 C CA . GLN A 1 87 ? 48.009 -34.777 -10.905 1.00 42.03 87 GLN A CA 1
ATOM 693 C C . GLN A 1 87 ? 48.001 -33.954 -12.188 1.00 42.03 87 GLN A C 1
ATOM 695 O O . GLN A 1 87 ? 48.600 -34.342 -13.190 1.00 42.03 87 GLN A O 1
ATOM 700 N N . ALA A 1 88 ? 47.266 -32.845 -12.178 1.00 42.25 88 ALA A N 1
ATOM 701 C CA . ALA A 1 88 ? 47.417 -31.840 -13.207 1.00 42.25 88 ALA A CA 1
ATOM 702 C C . ALA A 1 88 ? 48.879 -31.386 -13.150 1.00 42.25 88 ALA A C 1
ATOM 704 O O . ALA A 1 88 ? 49.328 -30.877 -12.122 1.00 42.25 88 ALA A O 1
ATOM 705 N N . GLU A 1 89 ? 49.635 -31.623 -14.224 1.00 40.69 89 GLU A N 1
ATOM 706 C CA . GLU A 1 89 ? 50.964 -31.045 -14.384 1.00 40.69 89 GLU A CA 1
ATOM 707 C C . GLU A 1 89 ? 50.815 -29.521 -14.374 1.00 40.69 89 GLU A C 1
ATOM 709 O O . GLU A 1 89 ? 50.507 -28.889 -15.387 1.00 40.69 89 GLU A O 1
ATOM 714 N N . VAL A 1 90 ? 51.025 -28.923 -13.204 1.00 44.62 90 VAL A N 1
ATOM 715 C CA . VAL A 1 90 ? 51.239 -27.489 -13.075 1.00 44.62 90 VAL A CA 1
ATOM 716 C C . VAL A 1 90 ? 52.597 -27.217 -13.707 1.00 44.62 90 VAL A C 1
ATOM 718 O O . VAL A 1 90 ? 53.643 -27.400 -13.088 1.00 44.62 90 VAL A O 1
ATOM 721 N N . LYS A 1 91 ? 52.595 -26.820 -14.982 1.00 46.53 91 LYS A N 1
ATOM 722 C CA . LYS A 1 91 ? 53.764 -26.175 -15.575 1.00 46.53 91 LYS A CA 1
ATOM 723 C C . LYS A 1 91 ? 53.971 -24.866 -14.827 1.00 46.53 91 LYS A C 1
ATOM 725 O O . LYS A 1 91 ? 53.181 -23.940 -14.990 1.00 46.53 91 LYS A O 1
ATOM 730 N N . GLU A 1 92 ? 55.016 -24.811 -14.006 1.00 44.34 92 GLU A N 1
ATOM 731 C CA . GLU A 1 92 ? 55.469 -23.563 -13.401 1.00 44.34 92 GLU A CA 1
ATOM 732 C C . GLU A 1 92 ? 55.673 -22.517 -14.511 1.00 44.34 92 GLU A C 1
ATOM 734 O O . GLU A 1 92 ? 56.402 -22.784 -15.479 1.00 44.34 92 GLU A O 1
ATOM 739 N N . PRO A 1 93 ? 55.026 -21.343 -14.426 1.00 40.97 93 PRO A N 1
ATOM 740 C CA . PRO A 1 93 ? 55.277 -20.272 -15.370 1.00 40.97 93 PRO A CA 1
ATOM 741 C C . PRO A 1 93 ? 56.723 -19.806 -15.187 1.00 40.97 93 PRO A C 1
ATOM 743 O O . PRO A 1 93 ? 57.127 -19.362 -14.113 1.00 40.97 93 PRO A O 1
ATOM 746 N N . GLN A 1 94 ? 57.520 -19.933 -16.249 1.00 47.94 94 GLN A N 1
ATOM 747 C CA . GLN A 1 94 ? 58.864 -19.371 -16.288 1.00 47.94 94 GLN A CA 1
ATOM 748 C C . GLN A 1 94 ? 58.760 -17.858 -16.098 1.00 47.94 94 GLN A C 1
ATOM 750 O O . GLN A 1 94 ? 58.157 -17.161 -16.913 1.00 47.94 94 GLN A O 1
ATOM 755 N N . GLY A 1 95 ? 59.328 -17.379 -14.990 1.00 47.97 95 GLY A N 1
ATOM 756 C CA . GLY A 1 95 ? 59.296 -15.985 -14.576 1.00 47.97 95 GLY A CA 1
ATOM 757 C C . GLY A 1 95 ? 59.872 -15.047 -15.634 1.00 47.97 95 GLY A C 1
ATOM 758 O O . GLY A 1 95 ? 61.086 -14.942 -15.797 1.00 47.97 95 GLY A O 1
ATOM 759 N N . GLY A 1 96 ? 58.981 -14.329 -16.310 1.00 47.09 96 GLY A N 1
ATOM 760 C CA . GLY A 1 96 ? 59.245 -13.015 -16.874 1.00 47.09 96 GLY A CA 1
ATOM 761 C C . GLY A 1 96 ? 58.587 -11.991 -15.959 1.00 47.09 96 GLY A C 1
ATOM 762 O O . GLY A 1 96 ? 57.375 -12.034 -15.776 1.00 47.09 96 GLY A O 1
ATOM 763 N N . GLY A 1 97 ? 59.386 -11.119 -15.344 1.00 49.25 97 GLY A N 1
ATOM 764 C CA . GLY A 1 97 ? 58.903 -10.041 -14.484 1.00 49.25 97 GLY A CA 1
ATOM 765 C C . GLY A 1 97 ? 58.106 -9.011 -15.279 1.00 49.25 97 GLY A C 1
ATOM 766 O O . GLY A 1 97 ? 58.663 -8.020 -15.742 1.00 49.25 97 GLY A O 1
ATOM 767 N N . GLN A 1 98 ? 56.813 -9.262 -15.434 1.00 50.38 98 GLN A N 1
ATOM 768 C CA . GLN A 1 98 ? 55.816 -8.231 -15.666 1.00 50.38 98 GLN A CA 1
ATOM 769 C C . GLN A 1 98 ? 55.106 -8.010 -14.337 1.00 50.38 98 GLN A C 1
ATOM 771 O O . GLN A 1 98 ? 54.602 -8.962 -13.740 1.00 50.38 98 GLN A O 1
ATOM 776 N N . GLU A 1 99 ? 55.141 -6.767 -13.853 1.00 61.03 99 GLU A N 1
ATOM 777 C CA . GLU A 1 99 ? 54.294 -6.341 -12.743 1.00 61.03 99 GLU A CA 1
ATOM 778 C C . GLU A 1 99 ? 52.848 -6.744 -13.058 1.00 61.03 99 GLU A C 1
ATOM 780 O O . GLU A 1 99 ? 52.408 -6.551 -14.200 1.00 61.03 99 GLU A O 1
ATOM 785 N N . PRO A 1 100 ? 52.130 -7.352 -12.097 1.00 56.25 100 PRO A N 1
ATOM 786 C CA . PRO A 1 100 ? 50.718 -7.633 -12.280 1.00 56.25 100 PRO A CA 1
ATOM 787 C C . PRO A 1 100 ? 50.016 -6.313 -12.629 1.00 56.25 100 PRO A C 1
ATOM 789 O O . PRO A 1 100 ? 50.347 -5.285 -12.024 1.00 56.25 100 PRO A O 1
ATOM 792 N N . PRO A 1 101 ? 49.108 -6.299 -13.625 1.00 60.38 101 PRO A N 1
ATOM 793 C CA . PRO A 1 101 ? 48.250 -5.142 -13.824 1.00 60.38 101 PRO A CA 1
ATOM 794 C C . PRO A 1 101 ? 47.602 -4.844 -12.476 1.00 60.38 101 PRO A C 1
ATOM 796 O O . PRO A 1 101 ? 47.173 -5.772 -11.792 1.00 60.38 101 PRO A O 1
ATOM 799 N N . ALA A 1 102 ? 47.644 -3.579 -12.058 1.00 63.34 102 ALA A N 1
ATOM 800 C CA . ALA A 1 102 ? 46.949 -3.153 -10.859 1.00 63.34 102 ALA A CA 1
ATOM 801 C C . ALA A 1 102 ? 45.513 -3.665 -10.977 1.00 63.34 102 ALA A C 1
ATOM 803 O O . ALA A 1 102 ? 44.837 -3.340 -11.953 1.00 63.34 102 ALA A O 1
ATOM 804 N N . ASP A 1 103 ? 45.118 -4.528 -10.045 1.00 58.00 103 ASP A N 1
ATOM 805 C CA . ASP A 1 103 ? 43.742 -4.965 -9.898 1.00 58.00 103 ASP A CA 1
ATOM 806 C C . ASP A 1 103 ? 42.937 -3.698 -9.591 1.00 58.00 103 ASP A C 1
ATOM 808 O O . ASP A 1 103 ? 42.868 -3.229 -8.454 1.00 58.00 103 ASP A O 1
ATOM 812 N N . GLU A 1 104 ? 42.416 -3.068 -10.641 1.00 60.34 104 GLU A N 1
ATOM 813 C CA . GLU A 1 104 ? 41.311 -2.132 -10.547 1.00 60.34 104 GLU A CA 1
ATOM 814 C C . GLU A 1 104 ? 40.119 -2.987 -10.107 1.00 60.34 104 GLU A C 1
ATOM 816 O O . GLU A 1 104 ? 39.360 -3.505 -10.922 1.00 60.34 104 GLU A O 1
ATOM 821 N N . GLU A 1 105 ? 40.025 -3.226 -8.794 1.00 60.78 105 GLU A N 1
ATOM 822 C CA . GLU A 1 105 ? 38.789 -3.625 -8.133 1.00 60.78 105 GLU A CA 1
ATOM 823 C C . GLU A 1 105 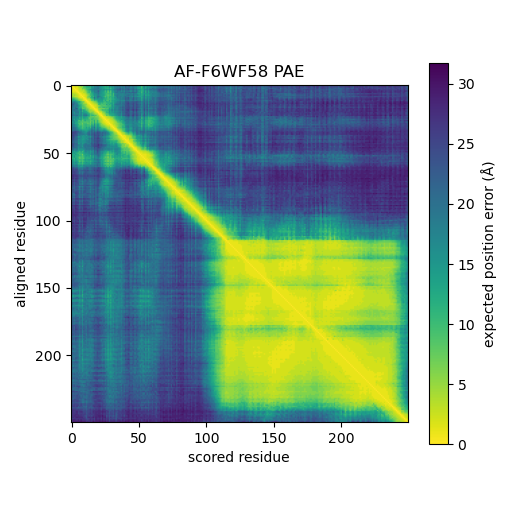? 37.782 -2.497 -8.390 1.00 60.78 105 GLU A C 1
ATOM 825 O O . GLU A 1 105 ? 37.600 -1.590 -7.576 1.00 60.78 105 GLU A O 1
ATOM 830 N N . GLU A 1 106 ? 37.156 -2.515 -9.569 1.00 56.06 106 GLU A N 1
ATOM 831 C CA . GLU A 1 106 ? 35.868 -1.877 -9.792 1.00 56.06 106 GLU A CA 1
ATOM 832 C C . GLU A 1 106 ? 34.896 -2.582 -8.847 1.00 56.06 106 GLU A C 1
ATOM 834 O O . GLU A 1 106 ? 34.290 -3.604 -9.167 1.00 56.06 106 GLU A O 1
ATOM 839 N N . GLY A 1 107 ? 34.842 -2.087 -7.610 1.00 47.47 107 GLY A N 1
ATOM 840 C CA . GLY A 1 107 ? 33.817 -2.453 -6.659 1.00 47.47 107 GLY A CA 1
ATOM 841 C C . GLY A 1 107 ? 32.486 -2.079 -7.281 1.00 47.47 107 GLY A C 1
ATOM 842 O O . GLY A 1 107 ? 32.105 -0.911 -7.270 1.00 47.47 107 GLY A O 1
ATOM 843 N N . GLU A 1 108 ? 31.798 -3.066 -7.850 1.00 52.38 108 GLU A N 1
ATOM 844 C CA . GLU A 1 108 ? 30.365 -2.996 -8.077 1.00 52.38 108 GLU A CA 1
ATOM 845 C C . GLU A 1 108 ? 29.738 -2.770 -6.696 1.00 52.38 108 GLU A C 1
ATOM 847 O O . GLU A 1 108 ? 29.492 -3.715 -5.942 1.00 52.38 108 GLU A O 1
ATOM 852 N N . GLU A 1 109 ? 29.563 -1.500 -6.319 1.00 53.91 109 GLU A N 1
ATOM 853 C CA . GLU A 1 109 ? 28.679 -1.096 -5.236 1.00 53.91 109 GLU A CA 1
ATOM 854 C C . GLU A 1 109 ? 27.299 -1.622 -5.618 1.00 53.91 109 GLU A C 1
ATOM 856 O O . GLU A 1 109 ? 26.536 -0.993 -6.350 1.00 53.91 109 GLU A O 1
ATOM 861 N N . GLN A 1 110 ? 27.008 -2.846 -5.180 1.00 46.62 110 GLN A N 1
ATOM 862 C CA . GLN A 1 110 ? 25.676 -3.406 -5.234 1.00 46.62 110 GLN A CA 1
ATOM 863 C C . GLN A 1 110 ? 24.791 -2.388 -4.531 1.00 46.62 110 GLN A C 1
ATOM 865 O O . GLN A 1 110 ? 24.964 -2.131 -3.342 1.00 46.62 110 GLN A O 1
ATOM 870 N N . SER A 1 111 ? 23.906 -1.747 -5.289 1.00 51.22 111 SER A N 1
ATOM 871 C CA . SER A 1 111 ? 22.981 -0.746 -4.782 1.00 51.22 111 SER A CA 1
ATOM 872 C C . SER A 1 111 ? 22.088 -1.414 -3.728 1.00 51.22 111 SER A C 1
ATOM 874 O O . SER A 1 111 ? 21.047 -1.985 -4.057 1.00 51.22 111 SER A O 1
ATOM 876 N N . GLU A 1 112 ? 22.507 -1.399 -2.460 1.00 49.56 112 GLU A N 1
ATOM 877 C CA . GLU A 1 112 ? 21.896 -2.126 -1.331 1.00 49.56 112 GLU A CA 1
ATOM 878 C C . GLU A 1 112 ? 20.491 -1.614 -0.946 1.00 49.56 112 GLU A C 1
ATOM 880 O O . GLU A 1 112 ? 19.928 -1.994 0.078 1.00 49.56 112 GLU A O 1
ATOM 885 N N . GLY A 1 113 ? 19.871 -0.783 -1.780 1.00 55.69 113 GLY A N 1
ATOM 886 C CA . GLY A 1 113 ? 18.559 -0.200 -1.541 1.00 55.69 113 GLY A CA 1
ATOM 887 C C . GLY A 1 113 ? 17.667 -0.243 -2.768 1.00 55.69 113 GLY A C 1
ATOM 888 O O . GLY A 1 113 ? 17.108 0.790 -3.124 1.00 55.69 113 GLY A O 1
ATOM 889 N N . GLN A 1 114 ? 17.532 -1.396 -3.438 1.00 59.25 114 GLN A N 1
ATOM 890 C CA . GLN A 1 114 ? 16.488 -1.520 -4.457 1.00 59.25 114 GLN A CA 1
ATOM 891 C C . GLN A 1 114 ? 15.130 -1.179 -3.836 1.00 59.25 114 GLN A C 1
ATOM 893 O O . GLN A 1 114 ? 14.656 -1.826 -2.900 1.00 59.25 114 GLN A O 1
ATOM 898 N N . GLN A 1 115 ? 14.544 -0.119 -4.378 1.00 80.56 115 GLN A N 1
ATOM 899 C CA . GLN A 1 115 ? 13.273 0.460 -3.989 1.00 80.56 115 GLN A CA 1
ATOM 900 C C . GLN A 1 115 ? 12.170 -0.607 -4.092 1.00 80.56 115 GLN A C 1
ATOM 902 O O . GLN A 1 115 ? 11.913 -1.094 -5.199 1.00 80.56 115 GLN A O 1
ATOM 907 N N . PRO A 1 116 ? 11.515 -1.018 -2.984 1.00 84.25 116 PRO A N 1
ATOM 908 C CA . PRO A 1 116 ? 10.550 -2.123 -2.983 1.00 84.25 116 PRO A CA 1
ATOM 909 C C . PRO A 1 116 ? 9.430 -1.959 -4.016 1.00 84.25 116 PRO A C 1
ATOM 911 O O . PRO A 1 116 ? 8.951 -2.939 -4.588 1.00 84.25 116 PRO A O 1
ATOM 914 N N . LEU A 1 117 ? 9.034 -0.711 -4.274 1.00 89.12 117 LEU A N 1
ATOM 915 C CA . LEU A 1 117 ? 8.044 -0.365 -5.284 1.00 89.12 117 LEU A CA 1
ATOM 916 C C . LEU A 1 117 ? 8.552 -0.636 -6.706 1.00 89.12 117 LEU A C 1
ATOM 918 O O . LEU A 1 117 ? 7.830 -1.226 -7.508 1.00 89.12 117 LEU A O 1
ATOM 922 N N . LEU A 1 118 ? 9.790 -0.245 -7.018 1.00 88.94 118 LEU A N 1
ATOM 923 C CA . LEU A 1 118 ? 10.348 -0.471 -8.349 1.00 88.94 118 LEU A CA 1
ATOM 924 C C . LEU A 1 118 ? 10.546 -1.963 -8.628 1.00 88.94 118 LEU A C 1
ATOM 926 O O . LEU A 1 118 ? 10.310 -2.422 -9.747 1.00 88.94 118 LEU A O 1
ATOM 930 N N . PHE A 1 119 ? 10.921 -2.728 -7.603 1.00 89.25 119 PHE A N 1
ATOM 931 C CA . PHE A 1 119 ? 10.997 -4.180 -7.700 1.00 89.25 119 PHE A CA 1
ATOM 932 C C . PHE A 1 119 ? 9.625 -4.798 -8.009 1.00 89.25 119 PHE A C 1
ATOM 934 O O . PHE A 1 119 ? 9.511 -5.615 -8.921 1.00 89.25 119 PHE A O 1
ATOM 941 N N . LEU A 1 120 ? 8.568 -4.367 -7.309 1.00 89.62 120 LEU A N 1
ATOM 942 C CA . LEU A 1 120 ? 7.202 -4.839 -7.553 1.00 89.62 120 LEU A CA 1
ATOM 943 C C . LEU A 1 120 ? 6.755 -4.572 -8.996 1.00 89.62 120 LEU A C 1
ATOM 945 O O . LEU A 1 120 ? 6.154 -5.441 -9.631 1.00 89.62 120 LEU A O 1
ATOM 949 N N . VAL A 1 121 ? 7.020 -3.377 -9.522 1.00 90.88 121 VAL A N 1
ATOM 950 C CA . VAL A 1 121 ? 6.644 -3.027 -10.899 1.00 90.88 121 VAL A CA 1
ATOM 951 C C . VAL A 1 121 ? 7.408 -3.893 -11.898 1.00 90.88 121 VAL A C 1
ATOM 953 O O . VAL A 1 121 ? 6.795 -4.464 -12.797 1.00 90.88 121 VAL A O 1
ATOM 956 N N . GLN A 1 122 ? 8.716 -4.076 -11.701 1.00 90.88 122 GLN A N 1
ATOM 957 C CA . GLN A 1 122 ? 9.535 -4.949 -12.541 1.00 90.88 122 GLN A CA 1
ATOM 958 C C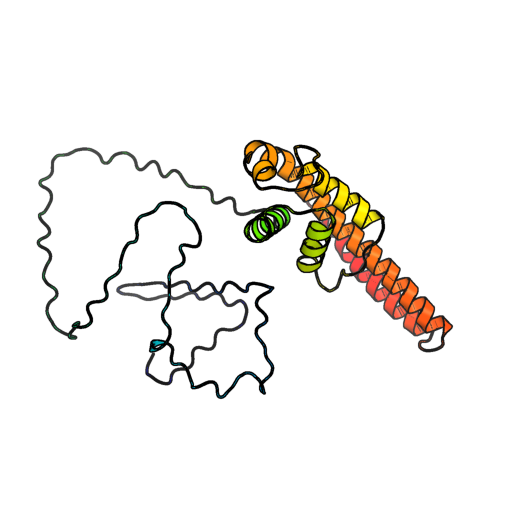 . GLN A 1 122 ? 9.055 -6.411 -12.507 1.00 90.88 122 GLN A C 1
ATOM 960 O O . GLN A 1 122 ? 8.984 -7.063 -13.552 1.00 90.88 122 GLN A O 1
ATOM 965 N N . GLU A 1 123 ? 8.686 -6.926 -11.331 1.00 89.00 123 GLU A N 1
ATOM 966 C CA . GLU A 1 123 ? 8.133 -8.274 -11.177 1.00 89.00 123 GLU A CA 1
ATOM 967 C C . GLU A 1 123 ? 6.818 -8.421 -11.954 1.00 89.00 123 GLU A C 1
ATOM 969 O O . GLU A 1 123 ? 6.659 -9.373 -12.720 1.00 89.00 123 GLU A O 1
ATOM 974 N N . ASN A 1 124 ? 5.903 -7.454 -11.843 1.00 87.75 124 ASN A N 1
ATOM 975 C CA . ASN A 1 124 ? 4.640 -7.482 -12.585 1.00 87.75 124 ASN A CA 1
ATOM 976 C C . ASN A 1 124 ? 4.857 -7.362 -14.103 1.00 87.75 124 ASN A C 1
ATOM 978 O O . ASN A 1 124 ? 4.228 -8.101 -14.861 1.00 87.75 124 ASN A O 1
ATOM 982 N N . LEU A 1 125 ? 5.798 -6.526 -14.558 1.00 90.50 125 LEU A N 1
ATOM 983 C CA . LEU A 1 125 ? 6.138 -6.391 -15.982 1.00 90.50 125 LEU A CA 1
ATOM 984 C C . LEU A 1 125 ? 6.681 -7.694 -16.588 1.00 90.50 125 LEU A C 1
ATOM 986 O O . LEU A 1 125 ? 6.533 -7.932 -17.788 1.00 90.50 125 LEU A O 1
ATOM 990 N N . SER A 1 126 ? 7.278 -8.567 -15.769 1.00 89.12 126 SER A N 1
ATOM 991 C CA . SER A 1 126 ? 7.739 -9.888 -16.215 1.00 89.12 126 SER A CA 1
ATOM 992 C C . SER A 1 126 ? 6.592 -10.864 -16.519 1.00 89.12 126 SER A C 1
ATOM 994 O O . SER A 1 126 ? 6.766 -11.800 -17.303 1.00 89.12 126 SER A O 1
ATOM 996 N N . VAL A 1 127 ? 5.416 -10.640 -15.921 1.00 90.81 127 VAL A N 1
ATOM 997 C CA . VAL A 1 127 ? 4.219 -11.480 -16.078 1.00 90.81 127 VAL A CA 1
ATOM 998 C C . VAL A 1 127 ? 3.262 -10.881 -17.106 1.00 90.81 127 VAL A C 1
ATOM 1000 O O . VAL A 1 127 ? 2.719 -11.600 -17.948 1.00 90.81 127 VAL A O 1
ATOM 1003 N N . THR A 1 128 ? 3.061 -9.566 -17.052 1.00 90.00 128 THR A N 1
ATOM 1004 C CA . THR A 1 128 ? 2.147 -8.821 -17.917 1.00 90.00 128 THR A CA 1
ATOM 1005 C C . THR A 1 128 ? 2.889 -7.666 -18.583 1.00 90.00 128 THR A C 1
ATOM 1007 O O . THR A 1 128 ? 3.447 -6.831 -17.881 1.00 90.00 128 THR A O 1
ATOM 1010 N N . PRO A 1 129 ? 2.863 -7.538 -19.922 1.00 93.12 129 PRO A N 1
ATOM 1011 C CA . PRO A 1 129 ? 3.654 -6.526 -20.631 1.00 93.12 129 PRO A CA 1
ATOM 1012 C C . PRO A 1 129 ? 3.162 -5.083 -20.425 1.00 93.12 129 PRO A C 1
ATOM 1014 O O . PRO A 1 129 ? 3.785 -4.152 -20.931 1.00 93.12 129 PRO A O 1
ATOM 1017 N N . ARG A 1 130 ? 2.014 -4.906 -19.763 1.00 95.88 130 ARG A N 1
ATOM 1018 C CA . ARG A 1 130 ? 1.367 -3.626 -19.478 1.00 95.88 130 ARG A CA 1
ATOM 1019 C C . ARG A 1 130 ? 0.705 -3.718 -18.114 1.00 95.88 130 ARG A C 1
ATOM 1021 O O . ARG A 1 130 ? 0.026 -4.710 -17.861 1.00 95.88 130 ARG A O 1
ATOM 1028 N N . ILE A 1 131 ? 0.900 -2.698 -17.293 1.00 96.94 131 ILE A N 1
ATOM 1029 C CA . ILE A 1 131 ? 0.301 -2.562 -15.965 1.00 96.94 131 ILE A CA 1
ATOM 1030 C C . ILE A 1 131 ? -0.545 -1.295 -15.991 1.00 96.94 131 ILE A C 1
ATOM 1032 O O . ILE A 1 131 ? -0.007 -0.205 -16.182 1.00 96.94 131 ILE A O 1
ATOM 1036 N N . ASP A 1 132 ? -1.857 -1.420 -15.816 1.00 97.62 132 ASP A N 1
ATOM 1037 C CA . ASP A 1 132 ? -2.703 -0.247 -15.589 1.00 97.62 132 ASP A CA 1
ATOM 1038 C C . ASP A 1 132 ? -2.708 0.162 -14.099 1.00 97.62 132 ASP A C 1
ATOM 1040 O O . ASP A 1 132 ? -2.087 -0.470 -13.236 1.00 97.62 132 ASP A O 1
ATOM 1044 N N . ILE A 1 133 ? -3.384 1.262 -13.761 1.00 97.44 133 ILE A N 1
ATOM 1045 C CA . ILE A 1 133 ? -3.426 1.749 -12.373 1.00 97.44 133 ILE A CA 1
ATOM 1046 C C . ILE A 1 133 ? -4.116 0.768 -11.410 1.00 97.44 133 ILE A C 1
ATOM 1048 O O . ILE A 1 133 ? -3.812 0.749 -10.215 1.00 97.44 133 ILE A O 1
ATOM 1052 N N . GLU A 1 134 ? -5.047 -0.047 -11.902 1.00 96.94 134 GLU A N 1
ATOM 1053 C CA . GLU A 1 134 ? -5.779 -1.027 -11.105 1.00 96.94 134 GLU A CA 1
ATOM 1054 C C . GLU A 1 134 ? -4.909 -2.255 -10.814 1.00 96.94 134 GLU A C 1
ATOM 1056 O O . GLU A 1 134 ? -4.907 -2.736 -9.675 1.00 96.94 134 GLU A O 1
ATOM 1061 N N . ASP A 1 135 ? -4.112 -2.691 -11.790 1.00 95.94 135 ASP A N 1
ATOM 1062 C CA . ASP A 1 135 ? -3.074 -3.710 -11.631 1.00 95.94 135 ASP A CA 1
ATOM 1063 C C . ASP A 1 135 ? -2.017 -3.255 -10.619 1.00 95.94 135 ASP A C 1
ATOM 1065 O O . ASP A 1 135 ? -1.719 -3.976 -9.660 1.00 95.94 135 ASP A O 1
ATOM 1069 N N . LEU A 1 136 ? -1.513 -2.018 -10.755 1.00 96.12 136 LEU A N 1
ATOM 1070 C CA . LEU A 1 136 ? -0.565 -1.449 -9.796 1.00 96.12 136 LEU A CA 1
ATOM 1071 C C . LEU A 1 136 ? -1.178 -1.413 -8.392 1.00 96.12 136 LEU A C 1
ATOM 1073 O O . LEU A 1 136 ? -0.547 -1.842 -7.428 1.00 96.12 136 LEU A O 1
ATOM 1077 N N . ARG A 1 137 ? -2.435 -0.971 -8.256 1.00 96.19 137 ARG A N 1
ATOM 1078 C CA . ARG A 1 137 ? -3.147 -0.970 -6.969 1.00 96.19 137 ARG A CA 1
ATOM 1079 C C . ARG A 1 137 ? -3.239 -2.369 -6.362 1.00 96.19 137 ARG A C 1
ATOM 1081 O O . ARG A 1 137 ? -3.058 -2.520 -5.152 1.00 96.19 137 ARG A O 1
ATOM 1088 N N . ALA A 1 138 ? -3.551 -3.381 -7.168 1.00 94.19 138 ALA A N 1
ATOM 1089 C CA . ALA A 1 138 ? -3.631 -4.766 -6.715 1.00 94.19 138 ALA A CA 1
ATOM 1090 C C . ALA A 1 138 ? -2.263 -5.275 -6.233 1.00 94.19 138 ALA A C 1
ATOM 1092 O O . ALA A 1 138 ? -2.179 -5.836 -5.137 1.00 94.19 138 ALA A O 1
ATOM 1093 N N . GLY A 1 139 ? -1.197 -4.994 -6.989 1.00 93.44 139 GLY A N 1
ATOM 1094 C CA . GLY A 1 139 ? 0.181 -5.275 -6.589 1.00 93.44 139 GLY A CA 1
ATOM 1095 C C . GLY A 1 139 ? 0.536 -4.597 -5.265 1.00 93.44 139 GLY A C 1
ATOM 1096 O O . GLY A 1 139 ? 0.992 -5.257 -4.331 1.00 93.44 139 GLY A O 1
ATOM 1097 N N . MET A 1 140 ? 0.223 -3.309 -5.118 1.00 93.69 140 MET A N 1
ATOM 1098 C CA . MET A 1 140 ? 0.505 -2.553 -3.895 1.00 93.69 140 MET A CA 1
ATOM 1099 C C . MET A 1 140 ? -0.198 -3.132 -2.672 1.00 93.69 140 MET A C 1
ATOM 1101 O O . MET A 1 140 ? 0.420 -3.292 -1.622 1.00 93.69 140 MET A O 1
ATOM 1105 N N . LYS A 1 141 ? -1.466 -3.533 -2.802 1.00 92.81 141 LYS A N 1
ATOM 1106 C CA . LYS A 1 141 ? -2.202 -4.189 -1.709 1.00 92.81 141 LYS A CA 1
ATOM 1107 C C . LYS A 1 141 ? -1.599 -5.526 -1.272 1.00 92.81 141 LYS A C 1
ATOM 1109 O O . LYS A 1 141 ? -1.860 -5.947 -0.145 1.00 92.81 141 LYS A O 1
ATOM 1114 N N . SER A 1 142 ? -0.825 -6.185 -2.137 1.00 90.44 142 SER A N 1
ATOM 1115 C CA . SER A 1 142 ? -0.127 -7.434 -1.808 1.00 90.44 142 SER A CA 1
ATOM 1116 C C . SER A 1 142 ? 1.177 -7.212 -1.031 1.00 90.44 142 SER A C 1
ATOM 1118 O O . SER A 1 142 ? 1.553 -8.060 -0.223 1.00 90.44 142 SER A O 1
ATOM 1120 N N . VAL A 1 143 ? 1.833 -6.062 -1.232 1.00 89.81 143 VAL A N 1
ATOM 1121 C CA . VAL A 1 143 ? 3.100 -5.702 -0.570 1.00 89.81 143 VAL A CA 1
ATOM 1122 C C . VAL A 1 143 ? 2.863 -4.933 0.729 1.00 89.81 143 VAL A C 1
ATOM 1124 O O . VAL A 1 143 ? 3.607 -5.090 1.700 1.00 89.81 143 VAL A O 1
ATOM 1127 N N . ILE A 1 144 ? 1.807 -4.119 0.776 1.00 89.62 144 ILE A N 1
ATOM 1128 C CA . ILE A 1 144 ? 1.414 -3.388 1.979 1.00 89.62 144 ILE A CA 1
ATOM 1129 C C . ILE A 1 144 ? 1.057 -4.391 3.091 1.00 89.62 144 ILE A C 1
ATOM 1131 O O . ILE A 1 144 ? 0.368 -5.383 2.834 1.00 89.62 144 ILE A O 1
ATOM 1135 N N . PRO A 1 145 ? 1.484 -4.149 4.349 1.00 90.50 145 PRO A N 1
ATOM 1136 C CA . PRO A 1 145 ? 1.174 -5.035 5.462 1.00 90.50 145 PRO A CA 1
ATOM 1137 C C . PRO A 1 145 ? -0.321 -5.390 5.533 1.00 90.50 145 PRO A C 1
ATOM 1139 O O . PRO A 1 145 ? -1.159 -4.491 5.457 1.00 90.50 145 PRO A O 1
ATOM 1142 N N . PRO A 1 146 ? -0.695 -6.659 5.789 1.00 89.38 146 PRO A N 1
ATOM 1143 C CA . PRO A 1 146 ? -2.098 -7.072 5.905 1.00 89.38 146 PRO A CA 1
ATOM 1144 C C . PRO A 1 146 ? -2.911 -6.322 6.972 1.00 89.38 146 PRO A C 1
ATOM 1146 O O . PRO A 1 146 ? -4.136 -6.382 6.976 1.00 89.38 146 PRO A O 1
ATOM 1149 N N . SER A 1 147 ? -2.249 -5.616 7.892 1.00 87.94 147 SER A N 1
ATOM 1150 C CA . SER A 1 147 ? -2.896 -4.729 8.860 1.00 87.94 147 SER A CA 1
ATOM 1151 C C . SER A 1 147 ? -3.396 -3.408 8.265 1.00 87.94 147 SER A C 1
ATOM 1153 O O . SER A 1 147 ? -4.110 -2.704 8.965 1.00 87.94 147 SER A O 1
ATOM 1155 N N . LEU A 1 148 ? -3.007 -3.057 7.035 1.00 92.25 148 LEU A N 1
ATOM 1156 C CA . LEU A 1 148 ? -3.292 -1.793 6.343 1.00 92.25 148 LEU A CA 1
ATOM 1157 C C . LEU A 1 148 ? -4.074 -2.056 5.045 1.00 92.25 148 LEU A C 1
ATOM 1159 O O . LEU A 1 148 ? -3.596 -1.803 3.945 1.00 92.25 148 LEU A O 1
ATOM 1163 N N . GLN A 1 149 ? -5.260 -2.648 5.169 1.00 90.62 149 GLN A N 1
ATOM 1164 C CA . GLN A 1 149 ? -6.075 -3.056 4.013 1.00 90.62 149 GLN A CA 1
ATOM 1165 C C . GLN A 1 149 ? -7.159 -2.035 3.654 1.00 90.62 149 GLN A C 1
ATOM 1167 O O . GLN A 1 149 ? -7.740 -2.101 2.568 1.00 90.62 149 GLN A O 1
ATOM 1172 N N . ALA A 1 150 ? -7.449 -1.095 4.556 1.00 95.12 150 ALA A N 1
ATOM 1173 C CA . ALA A 1 150 ? -8.297 0.039 4.238 1.00 95.12 150 ALA A CA 1
ATOM 1174 C C . ALA A 1 150 ? -7.629 0.924 3.180 1.00 95.12 150 ALA A C 1
ATOM 1176 O O . ALA A 1 150 ? -6.426 1.163 3.214 1.00 95.12 150 ALA A O 1
ATOM 1177 N N . TRP A 1 151 ? -8.440 1.392 2.238 1.00 96.50 151 TRP A N 1
ATOM 1178 C CA . TRP A 1 151 ? -8.005 2.187 1.101 1.00 96.50 151 TRP A CA 1
ATOM 1179 C C . TRP A 1 151 ? -9.093 3.205 0.790 1.00 96.50 151 TRP A C 1
ATOM 1181 O O . TRP A 1 151 ? -10.244 2.816 0.578 1.00 96.50 151 TRP A O 1
ATOM 1191 N N . ASP A 1 152 ? -8.742 4.481 0.780 1.00 96.81 152 ASP A N 1
ATOM 1192 C CA . ASP A 1 152 ? -9.651 5.599 0.540 1.00 96.81 152 ASP A CA 1
ATOM 1193 C C . ASP A 1 152 ? -9.148 6.496 -0.608 1.00 96.81 152 ASP A C 1
ATOM 1195 O O . ASP A 1 152 ? -8.253 6.124 -1.376 1.00 96.81 1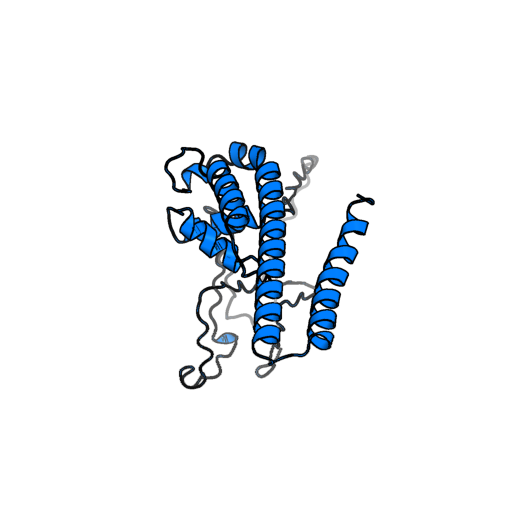52 ASP A O 1
ATOM 1199 N N . ASP A 1 153 ? -9.772 7.664 -0.763 1.00 97.88 153 ASP A N 1
ATOM 1200 C CA . ASP A 1 153 ? -9.497 8.581 -1.869 1.00 97.88 153 ASP A CA 1
ATOM 1201 C C . ASP A 1 153 ? -8.097 9.215 -1.783 1.00 97.88 153 ASP A C 1
ATOM 1203 O O . ASP A 1 153 ? -7.509 9.518 -2.822 1.00 97.88 153 ASP A O 1
ATOM 1207 N N . THR A 1 154 ? -7.529 9.390 -0.581 1.00 97.75 154 THR A N 1
ATOM 1208 C CA . THR A 1 154 ? -6.158 9.912 -0.431 1.00 97.75 154 THR A CA 1
ATOM 1209 C C . THR A 1 154 ? -5.145 8.872 -0.893 1.00 97.75 154 THR A C 1
ATOM 1211 O O . THR A 1 154 ? -4.302 9.196 -1.728 1.00 97.75 154 THR A O 1
ATOM 1214 N N . CYS A 1 155 ? -5.314 7.604 -0.496 1.00 97.56 155 CYS A N 1
ATOM 1215 C CA . CYS A 1 155 ? -4.497 6.495 -1.004 1.00 97.56 155 CYS A CA 1
ATOM 1216 C C . CYS A 1 155 ? -4.551 6.413 -2.538 1.00 97.56 155 CYS A C 1
ATOM 1218 O O . CYS A 1 155 ? -3.531 6.232 -3.204 1.00 97.56 155 CYS A O 1
ATOM 1220 N N . GLN A 1 156 ? -5.749 6.563 -3.116 1.00 97.69 156 GLN A N 1
ATOM 1221 C CA . GLN A 1 156 ? -5.930 6.550 -4.567 1.00 97.69 156 GLN A CA 1
ATOM 1222 C C . GLN A 1 156 ? -5.241 7.741 -5.250 1.00 97.69 156 GLN A C 1
ATOM 1224 O O . GLN A 1 156 ? -4.656 7.568 -6.321 1.00 97.69 156 GLN A O 1
ATOM 1229 N N . SER A 1 157 ? -5.292 8.933 -4.649 1.00 98.00 157 SER A N 1
ATOM 1230 C CA . SER A 1 157 ? -4.606 10.124 -5.161 1.00 98.00 157 SER A CA 1
ATOM 1231 C C . SER A 1 157 ? -3.092 9.921 -5.178 1.00 98.00 157 SER A C 1
ATOM 1233 O O . SER A 1 157 ? -2.472 10.082 -6.227 1.00 98.00 157 SER A O 1
ATOM 1235 N N . THR A 1 158 ? -2.514 9.480 -4.059 1.00 98.12 158 THR A N 1
ATOM 1236 C CA . THR A 1 158 ? -1.070 9.238 -3.930 1.00 98.12 158 THR A CA 1
ATOM 1237 C C . THR A 1 158 ? -0.599 8.139 -4.885 1.00 98.12 158 THR A C 1
ATOM 1239 O O . THR A 1 158 ? 0.395 8.312 -5.587 1.00 98.12 158 THR A O 1
ATOM 1242 N N . LEU A 1 159 ? -1.354 7.039 -5.016 1.00 97.50 159 LEU A N 1
ATOM 1243 C CA . LEU A 1 159 ? -1.052 5.994 -6.000 1.00 97.50 159 LEU A CA 1
ATOM 1244 C C . LEU A 1 159 ? -1.095 6.522 -7.442 1.00 97.50 159 LEU A C 1
ATOM 1246 O O . LEU A 1 159 ? -0.270 6.133 -8.263 1.00 97.50 159 LEU A O 1
ATOM 1250 N N . SER A 1 160 ? -2.037 7.414 -7.756 1.00 97.81 160 SER A N 1
ATOM 1251 C CA . SER A 1 160 ? -2.133 8.021 -9.088 1.00 97.81 160 SER A CA 1
ATOM 1252 C C . SER A 1 160 ? -0.936 8.925 -9.395 1.00 97.81 160 SER A C 1
ATOM 1254 O O . SER A 1 160 ? -0.519 9.015 -10.547 1.00 97.81 160 SER A O 1
ATOM 1256 N N . GLU A 1 161 ? -0.374 9.596 -8.387 1.00 98.00 161 GLU A N 1
ATOM 1257 C CA . GLU A 1 161 ? 0.857 10.378 -8.537 1.00 98.00 161 GLU A CA 1
ATOM 1258 C C . GLU A 1 161 ? 2.071 9.479 -8.774 1.00 98.00 161 GLU A C 1
ATOM 1260 O O . GLU A 1 161 ? 2.837 9.748 -9.697 1.00 98.00 161 GLU A O 1
ATOM 1265 N N . ILE A 1 162 ? 2.196 8.379 -8.022 1.00 96.81 162 ILE A N 1
ATOM 1266 C CA . ILE A 1 162 ? 3.220 7.349 -8.262 1.00 96.81 162 ILE A CA 1
ATOM 1267 C C . ILE A 1 162 ? 3.112 6.826 -9.695 1.00 96.81 162 ILE A C 1
ATOM 1269 O O . ILE A 1 162 ? 4.099 6.819 -10.426 1.00 96.81 162 ILE A O 1
ATOM 1273 N N . PHE A 1 163 ? 1.904 6.440 -10.114 1.00 97.12 163 PHE A N 1
ATOM 1274 C CA . PHE A 1 163 ? 1.652 5.905 -11.449 1.00 97.12 163 PHE A CA 1
ATOM 1275 C C . PHE A 1 163 ? 2.123 6.876 -12.536 1.00 97.12 163 PHE A C 1
ATOM 1277 O O . PHE A 1 163 ? 2.907 6.490 -13.390 1.00 97.12 163 PHE A O 1
ATOM 1284 N N . LYS A 1 164 ? 1.740 8.157 -12.452 1.00 96.94 164 LYS A N 1
ATOM 1285 C CA . LYS A 1 164 ? 2.159 9.204 -13.404 1.00 96.94 164 LYS A CA 1
ATOM 1286 C C . LYS A 1 164 ? 3.660 9.479 -13.420 1.00 96.94 164 LYS A C 1
ATOM 1288 O O . LYS A 1 164 ? 4.170 10.040 -14.382 1.00 96.94 164 LYS A O 1
ATOM 1293 N N . LYS A 1 165 ? 4.371 9.198 -12.326 1.00 95.94 165 LYS A N 1
ATOM 1294 C CA . LYS A 1 165 ? 5.830 9.355 -12.292 1.00 95.94 165 LYS A CA 1
ATOM 1295 C C . LYS A 1 165 ? 6.513 8.239 -13.074 1.00 95.94 165 LYS A C 1
ATOM 1297 O O . LYS A 1 165 ? 7.506 8.526 -13.748 1.00 95.94 165 LYS A O 1
ATOM 1302 N N . ILE A 1 166 ? 5.961 7.028 -12.996 1.00 95.12 166 ILE A N 1
ATOM 1303 C CA . ILE A 1 166 ? 6.464 5.834 -13.679 1.00 95.12 166 ILE A CA 1
ATOM 1304 C C . ILE A 1 166 ? 6.040 5.820 -15.154 1.00 95.12 166 ILE A C 1
ATOM 1306 O O . ILE A 1 166 ? 6.890 5.594 -15.999 1.00 95.12 166 ILE A O 1
ATOM 1310 N N . ASP A 1 167 ? 4.773 6.102 -15.465 1.00 96.25 167 ASP A N 1
ATOM 1311 C CA . ASP A 1 167 ? 4.251 6.228 -16.835 1.00 96.25 167 ASP A CA 1
ATOM 1312 C C . ASP A 1 167 ? 4.845 7.481 -17.502 1.00 96.25 167 ASP A C 1
ATOM 1314 O O . ASP A 1 167 ? 4.415 8.614 -17.273 1.00 96.25 167 ASP A O 1
ATOM 1318 N N . THR A 1 168 ? 5.912 7.287 -18.277 1.00 95.12 168 THR A N 1
ATOM 1319 C CA . THR A 1 168 ? 6.701 8.384 -18.849 1.00 95.12 168 THR A CA 1
ATOM 1320 C C . THR A 1 168 ? 6.101 8.943 -20.131 1.00 95.12 168 THR A C 1
ATOM 1322 O O . THR A 1 168 ? 6.400 10.085 -20.500 1.00 95.12 168 THR A O 1
ATOM 1325 N N . ASN A 1 169 ? 5.270 8.154 -20.810 1.00 95.25 169 ASN A N 1
ATOM 1326 C CA . ASN A 1 169 ? 4.680 8.497 -22.097 1.00 95.25 169 ASN A CA 1
ATOM 1327 C C . ASN A 1 169 ? 3.200 8.938 -21.988 1.00 95.25 169 ASN A C 1
ATOM 1329 O O . ASN A 1 169 ? 2.648 9.393 -22.993 1.00 95.25 169 ASN A O 1
ATOM 1333 N N . ASP A 1 170 ? 2.613 8.885 -20.782 1.00 96.56 170 ASP A N 1
ATOM 1334 C CA . ASP A 1 170 ? 1.227 9.259 -20.449 1.00 96.56 170 ASP A CA 1
ATOM 1335 C C . ASP A 1 170 ? 0.194 8.462 -21.271 1.00 96.56 170 ASP A C 1
ATOM 1337 O O . ASP A 1 170 ? -0.862 8.977 -21.656 1.00 96.56 170 ASP A O 1
ATOM 1341 N N . ASP A 1 171 ? 0.504 7.197 -21.585 1.00 97.50 171 ASP A N 1
ATOM 1342 C CA . ASP A 1 171 ? -0.389 6.298 -22.323 1.00 97.50 171 ASP A CA 1
ATOM 1343 C C . ASP A 1 171 ? -1.368 5.525 -21.421 1.00 97.50 171 ASP A C 1
ATOM 1345 O O . ASP A 1 171 ? -2.236 4.807 -21.932 1.00 97.50 171 ASP A O 1
ATOM 1349 N N . GLN A 1 172 ? -1.306 5.770 -20.105 1.00 97.81 172 GLN A N 1
ATOM 1350 C CA . GLN A 1 172 ? -2.096 5.137 -19.047 1.00 97.81 172 GLN A CA 1
ATOM 1351 C C . GLN A 1 172 ? -1.703 3.685 -18.754 1.00 97.81 172 GLN A C 1
ATOM 1353 O O . GLN A 1 172 ? -2.453 2.975 -18.073 1.00 97.81 172 GLN A O 1
ATOM 1358 N N . PHE A 1 173 ? -0.536 3.243 -19.223 1.00 97.62 173 PHE A N 1
ATOM 1359 C CA . PHE A 1 173 ? 0.035 1.938 -18.933 1.00 97.62 173 PHE A CA 1
ATOM 1360 C C . PHE A 1 173 ? 1.510 2.079 -18.565 1.00 97.62 173 PHE A C 1
ATOM 1362 O O . PHE A 1 173 ? 2.287 2.724 -19.248 1.00 97.62 173 PHE A O 1
ATOM 1369 N N . ILE A 1 174 ? 1.932 1.381 -17.517 1.00 96.62 174 ILE A N 1
ATOM 1370 C CA . ILE A 1 174 ? 3.356 1.177 -17.268 1.00 96.62 174 ILE A CA 1
ATOM 1371 C C . ILE A 1 174 ? 3.802 -0.007 -18.123 1.00 96.62 174 ILE A C 1
ATOM 1373 O O . ILE A 1 174 ? 3.237 -1.104 -18.036 1.00 96.62 174 ILE A O 1
ATOM 1377 N N . THR A 1 175 ? 4.814 0.214 -18.953 1.00 96.56 175 THR A N 1
ATOM 1378 C CA . THR A 1 175 ? 5.376 -0.770 -19.879 1.00 96.56 175 THR A CA 1
ATOM 1379 C C . THR A 1 175 ? 6.870 -0.986 -19.628 1.00 96.56 175 THR A C 1
ATOM 1381 O O . THR A 1 175 ? 7.505 -0.305 -18.825 1.00 96.56 175 THR A O 1
ATOM 1384 N N . VAL A 1 176 ? 7.470 -1.947 -20.338 1.00 94.50 176 VAL A N 1
ATOM 1385 C CA . VAL A 1 176 ? 8.931 -2.142 -20.321 1.00 94.50 176 VAL A CA 1
ATOM 1386 C C . VAL A 1 176 ? 9.665 -0.914 -20.871 1.00 94.50 176 VAL A C 1
ATOM 1388 O O . VAL A 1 176 ? 10.789 -0.649 -20.457 1.00 94.50 176 VAL A O 1
ATOM 1391 N N . GLU A 1 177 ? 9.048 -0.155 -21.780 1.00 94.19 177 GLU A N 1
ATOM 1392 C CA . GLU A 1 177 ? 9.648 1.049 -22.363 1.00 94.19 177 GLU A CA 1
ATOM 1393 C C . GLU A 1 177 ? 9.792 2.170 -21.325 1.00 94.19 177 GLU A C 1
ATOM 1395 O O . GLU A 1 177 ? 10.834 2.822 -21.299 1.00 94.19 177 GLU A O 1
ATOM 1400 N N . ASP A 1 178 ? 8.827 2.309 -20.410 1.00 93.88 178 ASP A N 1
ATOM 1401 C CA . ASP A 1 178 ? 8.904 3.245 -19.277 1.00 93.88 178 ASP A CA 1
ATOM 1402 C C . ASP A 1 178 ? 10.044 2.912 -18.306 1.00 93.88 178 ASP A C 1
ATOM 1404 O O . ASP A 1 178 ? 10.581 3.790 -17.635 1.00 93.88 178 ASP A O 1
ATOM 1408 N N . TYR A 1 179 ? 10.439 1.638 -18.257 1.00 86.38 179 TYR A N 1
ATOM 1409 C CA . TYR A 1 179 ? 11.532 1.132 -17.425 1.00 86.38 179 TYR A CA 1
ATOM 1410 C C . TYR A 1 179 ? 12.888 1.074 -18.128 1.00 86.38 179 TYR A C 1
ATOM 1412 O O . TYR A 1 179 ? 13.923 0.984 -17.466 1.00 86.38 179 TYR A O 1
ATOM 1420 N N . ALA A 1 180 ? 12.903 1.068 -19.462 1.00 87.31 180 ALA A N 1
ATOM 1421 C CA . ALA A 1 180 ? 14.126 0.903 -20.242 1.00 87.31 180 ALA A CA 1
ATOM 1422 C C . ALA A 1 180 ? 15.068 2.108 -20.101 1.00 87.31 180 ALA A C 1
ATOM 1424 O O . ALA A 1 180 ? 16.283 1.959 -20.240 1.00 87.31 180 ALA A O 1
ATOM 1425 N N . ASP A 1 181 ? 14.522 3.285 -19.795 1.00 85.00 181 ASP A N 1
ATOM 1426 C CA . ASP A 1 181 ? 15.300 4.469 -19.453 1.00 85.00 181 ASP A CA 1
ATOM 1427 C C . ASP A 1 181 ? 15.593 4.521 -17.945 1.00 85.00 181 ASP A C 1
ATOM 1429 O O . ASP A 1 181 ? 14.991 5.286 -17.187 1.00 85.00 181 ASP A O 1
ATOM 1433 N N . GLN A 1 182 ? 16.545 3.687 -17.511 1.00 79.56 182 GLN A N 1
ATOM 1434 C CA . GLN A 1 182 ? 16.990 3.632 -16.114 1.00 79.56 182 GLN A CA 1
ATOM 1435 C C . GLN A 1 182 ? 17.423 5.002 -15.579 1.00 79.56 182 GLN A C 1
ATOM 1437 O O . GLN A 1 182 ? 17.176 5.294 -14.416 1.00 79.56 182 GLN A O 1
ATOM 1442 N N . SER A 1 183 ? 17.997 5.864 -16.426 1.00 84.50 183 SER A N 1
ATOM 1443 C CA . SER A 1 183 ? 18.465 7.187 -16.002 1.00 84.50 183 SER A CA 1
ATOM 1444 C C . SER A 1 183 ? 17.317 8.101 -15.565 1.00 84.50 183 SER A C 1
ATOM 1446 O O . SER A 1 183 ? 17.404 8.760 -14.530 1.00 84.50 183 SER A O 1
ATOM 1448 N N . THR A 1 184 ? 16.201 8.070 -16.298 1.00 85.94 184 THR A N 1
ATOM 1449 C CA . THR A 1 184 ? 14.980 8.806 -15.940 1.00 85.94 184 THR A CA 1
ATOM 1450 C C . THR A 1 184 ? 14.328 8.231 -14.680 1.00 85.94 184 THR A C 1
ATOM 1452 O O . THR A 1 184 ? 13.759 8.972 -13.874 1.00 85.94 184 THR A O 1
ATOM 1455 N N . LEU A 1 185 ? 14.393 6.910 -14.497 1.00 85.88 185 LEU A N 1
ATOM 1456 C CA . LEU A 1 185 ? 13.811 6.236 -13.337 1.00 85.88 185 LEU A CA 1
ATOM 1457 C C . LEU A 1 185 ? 14.608 6.520 -12.054 1.00 85.88 185 LEU A C 1
ATOM 1459 O O . LEU A 1 185 ? 14.008 6.780 -11.015 1.00 85.88 185 LEU A O 1
ATOM 1463 N N . GLU A 1 186 ? 15.940 6.522 -12.140 1.00 87.06 186 GLU A N 1
ATOM 1464 C CA . GLU A 1 186 ? 16.842 6.880 -11.041 1.00 87.06 186 GLU A CA 1
ATOM 1465 C C . GLU A 1 186 ? 16.645 8.336 -10.608 1.00 87.06 186 GLU A C 1
ATOM 1467 O O . GLU A 1 186 ? 16.506 8.595 -9.414 1.00 87.06 186 GLU A O 1
ATOM 1472 N N . GLU A 1 187 ? 16.529 9.274 -11.558 1.00 90.81 187 GLU A N 1
ATOM 1473 C CA . GLU A 1 187 ? 16.250 10.689 -11.258 1.00 90.81 187 GLU A CA 1
ATOM 1474 C C . GLU A 1 187 ? 14.927 10.862 -10.493 1.00 90.81 187 GLU A C 1
ATOM 1476 O O . GLU A 1 187 ? 14.821 11.680 -9.580 1.00 90.81 187 GLU A O 1
ATOM 1481 N N . LYS A 1 188 ? 13.913 10.058 -10.830 1.00 93.06 188 LYS A N 1
ATOM 1482 C CA . LYS A 1 188 ? 12.600 10.078 -10.169 1.00 93.06 188 LYS A CA 1
ATOM 1483 C C . LYS A 1 188 ? 12.524 9.187 -8.929 1.00 93.06 188 LYS A C 1
ATOM 1485 O O . LYS A 1 188 ? 11.524 9.256 -8.210 1.00 93.06 188 LYS A O 1
ATOM 1490 N N . GLY A 1 189 ? 13.533 8.358 -8.667 1.00 91.06 189 GLY A N 1
ATOM 1491 C CA . GLY A 1 189 ? 13.492 7.325 -7.635 1.00 91.06 189 GLY A CA 1
ATOM 1492 C C . GLY A 1 189 ? 13.247 7.898 -6.240 1.00 91.06 189 GLY A C 1
ATOM 1493 O O . GLY A 1 189 ? 12.442 7.360 -5.483 1.00 91.06 189 GLY A O 1
ATOM 1494 N N . GLU A 1 190 ? 13.885 9.016 -5.891 1.00 91.56 190 GLU A N 1
ATOM 1495 C CA . GLU A 1 190 ? 13.680 9.672 -4.589 1.00 91.56 190 GLU A CA 1
ATOM 1496 C C . GLU A 1 190 ? 12.250 10.213 -4.418 1.00 91.56 190 GLU A C 1
ATOM 1498 O O . GLU A 1 190 ? 11.650 10.104 -3.342 1.00 91.56 190 GLU A O 1
ATOM 1503 N N . GLU A 1 191 ? 11.668 10.768 -5.485 1.00 94.44 191 GLU A N 1
ATOM 1504 C CA . GLU A 1 191 ? 10.286 11.256 -5.473 1.00 94.44 191 GLU A CA 1
ATOM 1505 C C . GLU A 1 191 ? 9.293 10.096 -5.351 1.00 94.44 191 GLU A C 1
ATOM 1507 O O . GLU A 1 191 ? 8.337 10.174 -4.577 1.00 94.44 191 GLU A O 1
ATOM 1512 N N . ILE A 1 192 ? 9.538 9.004 -6.082 1.00 94.50 192 ILE A N 1
ATOM 1513 C CA . ILE A 1 192 ? 8.723 7.787 -6.047 1.00 94.50 192 ILE A CA 1
ATOM 1514 C C . ILE A 1 192 ? 8.744 7.164 -4.644 1.00 94.50 192 ILE A C 1
ATOM 1516 O O . ILE A 1 192 ? 7.684 6.817 -4.124 1.00 94.50 192 ILE A O 1
ATOM 1520 N N . GLU A 1 193 ? 9.903 7.087 -3.988 1.00 92.38 193 GLU A N 1
ATOM 1521 C CA . GLU A 1 193 ? 10.014 6.591 -2.606 1.00 92.38 193 GLU A CA 1
ATOM 1522 C C . GLU A 1 193 ? 9.331 7.503 -1.587 1.00 92.38 193 GLU A C 1
ATOM 1524 O O . GLU A 1 193 ? 8.673 7.039 -0.649 1.00 92.38 193 GLU A O 1
ATOM 1529 N N . THR A 1 194 ? 9.429 8.818 -1.787 1.00 94.19 194 THR A N 1
ATOM 1530 C CA . THR A 1 194 ? 8.718 9.791 -0.954 1.00 94.19 194 THR A CA 1
ATOM 1531 C C . THR A 1 194 ? 7.206 9.584 -1.060 1.00 94.19 194 THR A C 1
ATOM 1533 O O . THR A 1 194 ? 6.516 9.507 -0.039 1.00 94.19 194 THR A O 1
ATOM 1536 N N . LEU A 1 195 ? 6.689 9.423 -2.281 1.00 96.06 195 LEU A N 1
ATOM 1537 C CA . LEU A 1 195 ? 5.277 9.136 -2.529 1.00 96.06 195 LEU A CA 1
ATOM 1538 C C . LEU A 1 195 ? 4.864 7.758 -2.003 1.00 96.06 195 LEU A C 1
ATOM 1540 O O . LEU A 1 195 ? 3.776 7.620 -1.450 1.00 96.06 195 LEU A O 1
ATOM 1544 N N . TYR A 1 196 ? 5.720 6.741 -2.111 1.00 95.00 196 TYR A N 1
ATOM 1545 C CA . TYR A 1 196 ? 5.452 5.422 -1.542 1.00 95.00 196 TYR A CA 1
ATOM 1546 C C . TYR A 1 196 ? 5.345 5.480 -0.013 1.00 95.00 196 TYR A C 1
ATOM 1548 O O . TYR A 1 196 ? 4.402 4.946 0.575 1.00 95.00 196 TYR A O 1
ATOM 1556 N N . THR A 1 197 ? 6.254 6.201 0.639 1.00 93.56 197 THR A N 1
ATOM 1557 C CA . THR A 1 197 ? 6.197 6.441 2.086 1.00 93.56 197 THR A CA 1
ATOM 1558 C C . THR A 1 197 ? 4.921 7.191 2.474 1.00 93.56 197 THR A C 1
ATOM 1560 O O . THR A 1 197 ? 4.283 6.841 3.472 1.00 93.56 197 THR A O 1
ATOM 1563 N N . GLN A 1 198 ? 4.514 8.184 1.677 1.00 95.88 198 GLN A N 1
ATOM 1564 C CA . GLN A 1 198 ? 3.246 8.888 1.864 1.00 95.88 198 GLN A CA 1
ATOM 1565 C C . GLN A 1 198 ? 2.049 7.941 1.707 1.00 95.88 198 GLN A C 1
ATOM 1567 O O . GLN A 1 198 ? 1.164 7.945 2.554 1.00 95.88 198 GLN A O 1
ATOM 1572 N N . LEU A 1 199 ? 2.056 7.054 0.710 1.00 95.81 199 LEU A N 1
ATOM 1573 C CA . LEU A 1 199 ? 0.994 6.071 0.499 1.00 95.81 199 LEU A CA 1
ATOM 1574 C C . LEU A 1 199 ? 0.841 5.123 1.699 1.00 95.81 199 LEU A C 1
ATOM 1576 O O . LEU A 1 199 ? -0.277 4.807 2.100 1.00 95.81 199 LEU A O 1
ATOM 1580 N N . LEU A 1 200 ? 1.950 4.685 2.306 1.00 94.12 200 LEU A N 1
ATOM 1581 C CA . LEU A 1 200 ? 1.912 3.870 3.527 1.00 94.12 200 LEU A CA 1
ATOM 1582 C C . LEU A 1 200 ? 1.313 4.633 4.716 1.00 94.12 200 LEU A C 1
ATOM 1584 O O . LEU A 1 200 ? 0.637 4.037 5.560 1.00 94.12 200 LEU A O 1
ATOM 1588 N N . PHE A 1 201 ? 1.571 5.939 4.797 1.00 94.62 201 PHE A N 1
ATOM 1589 C CA . PHE A 1 201 ? 0.972 6.806 5.803 1.00 94.62 201 PHE A CA 1
ATOM 1590 C C . PHE A 1 201 ? -0.535 6.976 5.565 1.00 94.62 201 PHE A C 1
ATOM 1592 O O . PHE A 1 201 ? -1.314 6.745 6.490 1.00 94.62 201 PHE A O 1
ATOM 1599 N N . ASP A 1 202 ? -0.945 7.261 4.329 1.00 95.38 202 ASP A N 1
ATOM 1600 C CA . ASP A 1 202 ? -2.352 7.402 3.940 1.00 95.38 202 ASP A CA 1
ATOM 1601 C C . ASP A 1 202 ? -3.134 6.108 4.223 1.00 95.38 202 ASP A C 1
ATOM 1603 O O . ASP A 1 202 ? -4.181 6.139 4.870 1.00 95.38 202 ASP A O 1
ATOM 1607 N N . ALA A 1 203 ? -2.581 4.944 3.858 1.00 95.12 203 ALA A N 1
ATOM 1608 C CA . ALA A 1 203 ? -3.195 3.640 4.127 1.00 95.12 203 ALA A CA 1
ATOM 1609 C C . ALA A 1 203 ? -3.373 3.380 5.633 1.00 95.12 203 ALA A C 1
ATOM 1611 O O . ALA A 1 203 ? -4.355 2.767 6.067 1.00 95.12 203 ALA A O 1
ATOM 1612 N N . LYS A 1 204 ? -2.444 3.873 6.460 1.00 93.88 204 LYS A N 1
ATOM 1613 C CA . LYS A 1 204 ? -2.573 3.821 7.919 1.00 93.88 204 LYS A CA 1
ATOM 1614 C C . LYS A 1 204 ? -3.701 4.716 8.423 1.00 93.88 204 LYS A C 1
ATOM 1616 O O . LYS A 1 204 ? -4.504 4.252 9.233 1.00 93.88 204 LYS A O 1
ATOM 1621 N N . GLU A 1 205 ? -3.799 5.955 7.953 1.00 94.19 205 GLU A N 1
ATOM 1622 C CA . GLU A 1 205 ? -4.886 6.860 8.348 1.00 94.19 205 GLU A CA 1
ATOM 1623 C C . GLU A 1 205 ? -6.263 6.337 7.912 1.00 94.19 205 GLU A C 1
ATOM 1625 O O . GLU A 1 205 ? -7.220 6.362 8.701 1.00 94.19 205 GLU A O 1
ATOM 1630 N N . ALA A 1 206 ? -6.351 5.782 6.700 1.00 95.56 206 ALA A N 1
ATOM 1631 C CA . ALA A 1 206 ? -7.542 5.115 6.189 1.00 95.56 206 ALA A CA 1
ATOM 1632 C C . ALA A 1 206 ? -7.941 3.936 7.092 1.00 95.56 206 ALA A C 1
ATOM 1634 O O . ALA A 1 206 ? -9.110 3.784 7.466 1.00 95.56 206 ALA A O 1
ATOM 1635 N N . GLN A 1 207 ? -6.966 3.126 7.518 1.00 94.88 207 GLN A N 1
ATOM 1636 C CA . GLN A 1 207 ? -7.197 1.987 8.406 1.00 94.88 207 GLN A CA 1
ATOM 1637 C C . GLN A 1 207 ? -7.659 2.414 9.797 1.00 94.88 207 GLN A C 1
ATOM 1639 O O . GLN A 1 207 ? -8.596 1.823 10.343 1.00 94.88 207 GLN A O 1
ATOM 1644 N N . ASP A 1 208 ? -7.045 3.445 10.368 1.00 92.38 208 ASP A N 1
ATOM 1645 C CA . ASP A 1 208 ? -7.443 3.983 11.666 1.00 92.38 208 ASP A CA 1
ATOM 1646 C C . ASP A 1 208 ? -8.865 4.559 11.611 1.00 92.38 208 ASP A C 1
ATOM 1648 O O . ASP A 1 208 ? -9.661 4.352 12.533 1.00 92.38 208 ASP A O 1
ATOM 1652 N N . THR A 1 209 ? -9.225 5.222 10.512 1.00 94.75 209 THR A N 1
ATOM 1653 C CA . THR A 1 209 ? -10.582 5.729 10.268 1.00 94.75 209 THR A CA 1
ATOM 1654 C C . THR A 1 209 ? -11.594 4.589 10.152 1.00 94.75 209 THR A C 1
ATOM 1656 O O . THR A 1 209 ? -12.622 4.605 10.838 1.00 94.75 209 THR A O 1
ATOM 1659 N N . ALA A 1 210 ? -11.283 3.550 9.372 1.00 95.38 210 ALA A N 1
ATOM 1660 C CA . ALA A 1 210 ? -12.129 2.366 9.233 1.00 95.38 210 ALA A CA 1
ATOM 1661 C C . ALA A 1 210 ? -12.340 1.646 10.578 1.00 95.38 210 ALA A C 1
ATOM 1663 O O . ALA A 1 210 ? -13.469 1.292 10.934 1.00 95.38 210 ALA A O 1
ATOM 1664 N N . ASN A 1 211 ? -11.276 1.494 11.373 1.00 93.69 211 ASN A N 1
ATOM 1665 C CA . ASN A 1 211 ? -11.345 0.898 12.707 1.00 93.69 211 ASN A CA 1
ATOM 1666 C C . ASN A 1 211 ? -12.22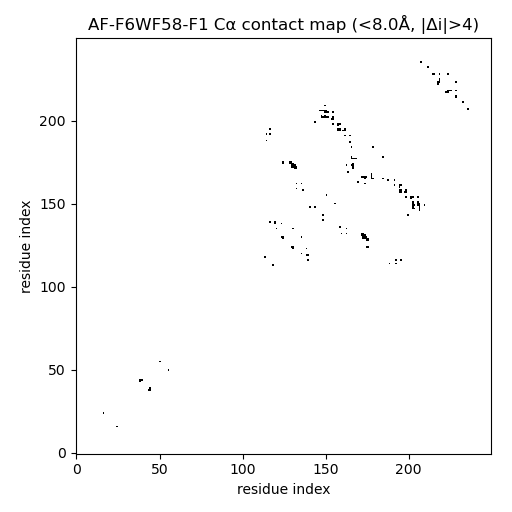5 1.729 13.654 1.00 93.69 211 ASN A C 1
ATOM 1668 O O . ASN A 1 211 ? -13.023 1.168 14.410 1.00 93.69 211 ASN A O 1
ATOM 1672 N N . LYS A 1 212 ? -12.126 3.066 13.603 1.00 94.50 212 LYS A N 1
ATOM 1673 C CA . LYS A 1 212 ? -12.960 3.960 14.420 1.00 94.50 212 LYS A CA 1
ATOM 1674 C C . LYS A 1 212 ? -14.445 3.823 14.088 1.00 94.50 212 LYS A C 1
ATOM 1676 O O . LYS A 1 212 ? -15.259 3.680 15.003 1.00 94.50 212 LYS A O 1
ATOM 1681 N N . GLU A 1 213 ? -14.805 3.810 12.807 1.00 96.75 213 GLU A N 1
ATOM 1682 C CA . GLU A 1 213 ? -16.202 3.629 12.397 1.00 96.75 213 GLU A CA 1
ATOM 1683 C C . GLU A 1 213 ? -16.729 2.226 12.740 1.00 96.75 213 GLU A C 1
ATOM 1685 O O . GLU A 1 213 ? -17.863 2.097 13.210 1.00 96.75 213 GLU A O 1
ATOM 1690 N N . LEU A 1 214 ? -15.898 1.182 12.634 1.00 96.44 214 LEU A N 1
ATOM 1691 C CA . LEU A 1 214 ? -16.257 -0.166 13.084 1.00 96.44 214 LEU A CA 1
ATOM 1692 C C . LEU A 1 214 ? -16.579 -0.198 14.586 1.00 96.44 214 LEU A C 1
ATOM 1694 O O . LEU A 1 214 ? -17.640 -0.688 14.980 1.00 96.44 214 LEU A O 1
ATOM 1698 N N . ILE A 1 215 ? -15.698 0.353 15.429 1.00 96.44 215 ILE A N 1
ATOM 1699 C CA . ILE A 1 215 ? -15.882 0.404 16.890 1.00 96.44 215 ILE A CA 1
ATOM 1700 C C . ILE A 1 215 ? -17.153 1.173 17.245 1.00 96.44 215 ILE A C 1
ATOM 1702 O O . ILE A 1 215 ? -17.959 0.713 18.056 1.00 96.44 215 ILE A O 1
ATOM 1706 N N . LYS A 1 216 ? -17.368 2.328 16.617 1.00 97.06 216 LYS A N 1
ATOM 1707 C CA . LYS A 1 216 ? -18.582 3.129 16.788 1.00 97.06 216 LYS A CA 1
ATOM 1708 C C . LYS A 1 216 ? -19.838 2.338 16.410 1.00 97.06 216 LYS A C 1
ATOM 1710 O O . LYS A 1 216 ? -20.812 2.371 17.162 1.00 97.06 216 LYS A O 1
ATOM 1715 N N . GLY A 1 217 ? -19.802 1.575 15.318 1.00 97.69 217 GLY A N 1
ATOM 1716 C CA . GLY A 1 217 ? -20.885 0.674 14.925 1.00 97.69 217 GLY A CA 1
ATOM 1717 C C . GLY A 1 217 ? -21.161 -0.424 15.960 1.00 97.69 217 GLY A C 1
ATOM 1718 O O . GLY A 1 217 ? -22.319 -0.674 16.292 1.00 97.69 217 GLY A O 1
ATOM 1719 N N . LEU A 1 218 ? -20.116 -1.042 16.523 1.00 97.62 218 LEU A N 1
ATOM 1720 C CA . LEU A 1 218 ? -20.243 -2.062 17.577 1.00 97.62 218 LEU A CA 1
ATOM 1721 C C . LEU A 1 218 ? -20.890 -1.499 18.851 1.00 97.62 218 LEU A C 1
ATOM 1723 O O . LEU A 1 218 ? -21.746 -2.145 19.457 1.00 97.62 218 LEU A O 1
ATOM 1727 N N . VAL A 1 219 ? -20.520 -0.276 19.238 1.00 97.81 219 VAL A N 1
ATOM 1728 C CA . VAL A 1 219 ? -21.120 0.427 20.380 1.00 97.81 219 VAL A CA 1
ATOM 1729 C C . VAL A 1 219 ? -22.598 0.722 20.131 1.00 97.81 219 VAL A C 1
ATOM 1731 O O . VAL A 1 219 ? -23.429 0.480 21.004 1.00 97.81 219 VAL A O 1
ATOM 1734 N N . GLN A 1 220 ? -22.947 1.217 18.940 1.00 97.81 220 GLN A N 1
ATOM 1735 C CA . GLN A 1 220 ? -24.335 1.528 18.583 1.00 97.81 220 GLN A CA 1
ATOM 1736 C C . GLN A 1 220 ? -25.239 0.290 18.600 1.00 97.81 220 GLN A C 1
ATOM 1738 O O . GLN A 1 220 ? -26.402 0.390 18.985 1.00 97.81 220 GLN A O 1
ATOM 1743 N N . ARG A 1 221 ? -24.705 -0.880 18.226 1.00 98.31 221 ARG A N 1
ATOM 1744 C CA . ARG A 1 221 ? -25.428 -2.161 18.279 1.00 98.31 221 ARG A CA 1
ATOM 1745 C C . ARG A 1 221 ? -25.439 -2.808 19.669 1.00 98.31 221 ARG A C 1
ATOM 1747 O O . ARG A 1 221 ? -26.077 -3.841 19.845 1.00 98.31 221 ARG A O 1
ATOM 1754 N N . GLY A 1 222 ? -24.765 -2.213 20.655 1.00 97.75 222 GLY A N 1
ATOM 1755 C CA . GLY A 1 222 ? -24.671 -2.746 22.016 1.00 97.75 222 GLY A CA 1
ATOM 1756 C C . GLY A 1 222 ? -23.774 -3.982 22.147 1.00 97.75 222 GLY A C 1
ATOM 1757 O O . GLY A 1 222 ? -23.839 -4.669 23.162 1.00 97.75 222 GLY A O 1
ATOM 1758 N N . GLU A 1 223 ? -22.936 -4.275 21.147 1.00 98.06 223 GLU A N 1
ATOM 1759 C CA . GLU A 1 223 ? -22.015 -5.422 21.162 1.00 98.06 223 GLU A CA 1
ATOM 1760 C C . GLU A 1 223 ? -20.808 -5.178 22.079 1.00 98.06 223 GLU A C 1
ATOM 1762 O O . GLU A 1 223 ? -20.242 -6.112 22.650 1.00 98.06 223 GLU A O 1
ATOM 1767 N N . ILE A 1 224 ? -20.422 -3.911 22.252 1.00 97.81 224 ILE A N 1
ATOM 1768 C CA . ILE A 1 224 ? -19.395 -3.484 23.206 1.00 97.81 224 ILE A CA 1
ATOM 1769 C C . ILE A 1 224 ? -19.859 -2.250 23.985 1.00 97.81 224 ILE A C 1
ATOM 1771 O O . ILE A 1 224 ? -20.626 -1.430 23.481 1.00 97.81 224 ILE A O 1
ATOM 1775 N N . SER A 1 225 ? -19.365 -2.096 25.216 1.00 97.75 225 SER A N 1
ATOM 1776 C CA . SER A 1 225 ? -19.625 -0.898 26.020 1.00 97.75 225 SER A CA 1
ATOM 1777 C C . SER A 1 225 ? -18.758 0.288 25.578 1.00 97.75 225 SER A C 1
ATOM 1779 O O . SER A 1 225 ? -17.707 0.118 24.951 1.00 97.75 225 SER A O 1
ATOM 1781 N N . GLN A 1 226 ? -19.167 1.499 25.963 1.00 97.50 226 GLN A N 1
ATOM 1782 C CA . GLN A 1 226 ? -18.396 2.727 25.736 1.00 97.50 226 GLN A CA 1
ATOM 1783 C C . GLN A 1 226 ? -17.012 2.671 26.404 1.00 97.50 226 GLN A C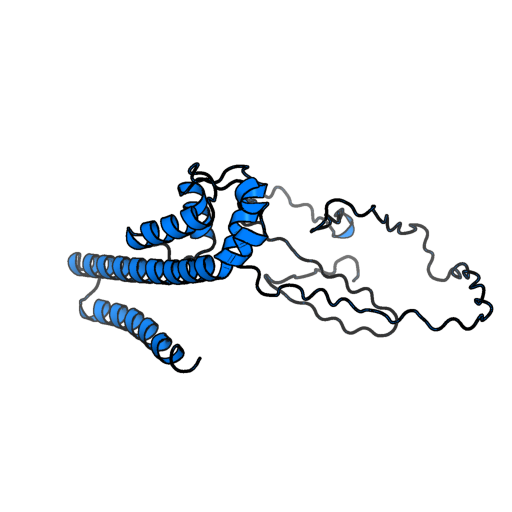 1
ATOM 1785 O O . GLN A 1 226 ? -16.023 3.147 25.851 1.00 97.50 226 GLN A O 1
ATOM 1790 N N . GLU A 1 227 ? -16.912 2.058 27.582 1.00 97.06 227 GLU A N 1
ATOM 1791 C CA . GLU A 1 227 ? -15.655 1.874 28.313 1.00 97.06 227 GLU A CA 1
ATOM 1792 C C . GLU A 1 227 ? -14.705 0.962 27.539 1.00 97.06 227 GLU A C 1
ATOM 1794 O O . GLU A 1 227 ? -13.520 1.268 27.420 1.00 97.06 227 GLU A O 1
ATOM 1799 N N . ARG A 1 228 ? -15.226 -0.124 26.953 1.00 95.62 228 ARG A N 1
ATOM 1800 C CA . ARG A 1 228 ? -14.421 -1.035 26.135 1.00 95.62 228 ARG A CA 1
ATOM 1801 C C . ARG A 1 228 ? -13.952 -0.366 24.840 1.00 95.62 228 ARG A C 1
ATOM 1803 O O . ARG A 1 228 ? -12.798 -0.542 24.461 1.00 95.62 228 ARG A O 1
ATOM 1810 N N . ALA A 1 229 ? -14.795 0.449 24.206 1.00 96.25 229 ALA A N 1
ATOM 1811 C CA . ALA A 1 229 ? -14.411 1.240 23.035 1.00 96.25 229 ALA A CA 1
ATOM 1812 C C . ALA A 1 229 ? -13.253 2.212 23.332 1.00 96.25 229 ALA A C 1
ATOM 1814 O O . ALA A 1 229 ? -12.323 2.316 22.536 1.00 96.25 229 ALA A O 1
ATOM 1815 N N . LYS A 1 230 ? -13.248 2.865 24.505 1.00 94.81 230 LYS A N 1
ATOM 1816 C CA . LYS A 1 230 ? -12.140 3.745 24.930 1.00 94.81 230 LYS A CA 1
ATOM 1817 C C . LYS A 1 230 ? -10.799 3.016 25.020 1.00 94.81 230 LYS A C 1
ATOM 1819 O O . LYS A 1 230 ? -9.780 3.605 24.675 1.00 94.81 230 LYS A O 1
ATOM 1824 N N . VAL A 1 231 ? -10.792 1.752 25.453 1.00 94.75 231 VAL A N 1
ATOM 1825 C CA . VAL A 1 231 ? -9.566 0.934 25.495 1.00 94.75 231 VAL A CA 1
ATOM 1826 C C . VAL A 1 231 ? -9.026 0.694 24.087 1.00 94.75 231 VAL A C 1
ATOM 1828 O O . VAL A 1 231 ? -7.829 0.857 23.869 1.00 94.75 231 VAL A O 1
ATOM 1831 N N . PHE A 1 232 ? -9.898 0.380 23.123 1.00 92.31 232 PHE A N 1
ATOM 1832 C CA . PHE A 1 232 ? -9.487 0.228 21.727 1.00 92.31 232 PHE A CA 1
ATOM 1833 C C . PHE A 1 232 ? -8.925 1.534 21.158 1.00 92.31 232 PHE A C 1
ATOM 1835 O O . PHE A 1 232 ? -7.824 1.526 20.621 1.00 92.31 232 PHE A O 1
ATOM 1842 N N . TYR A 1 233 ? -9.610 2.668 21.342 1.00 90.81 233 TYR A N 1
ATOM 1843 C CA . TYR A 1 233 ? -9.100 3.963 20.869 1.00 90.81 233 TYR A CA 1
ATOM 1844 C C . TYR A 1 233 ? -7.749 4.332 21.479 1.00 90.81 233 TYR A C 1
ATOM 1846 O O . TYR A 1 233 ? -6.880 4.831 20.770 1.00 90.81 233 TYR A O 1
ATOM 1854 N N . LYS A 1 234 ? -7.552 4.051 22.772 1.00 90.94 234 LYS A N 1
ATOM 1855 C CA . LYS A 1 234 ? -6.264 4.266 23.428 1.00 90.94 234 LYS A CA 1
ATOM 1856 C C . LYS A 1 234 ? -5.165 3.412 22.793 1.00 90.94 234 LYS A C 1
ATOM 1858 O O . LYS A 1 234 ? -4.109 3.937 22.477 1.00 90.94 234 LYS A O 1
ATOM 1863 N N . PHE A 1 235 ? -5.434 2.131 22.540 1.00 88.00 235 PHE A N 1
ATOM 1864 C CA . PHE A 1 235 ? -4.475 1.245 21.878 1.00 88.00 235 PHE A CA 1
ATOM 1865 C C . PHE A 1 235 ? -4.049 1.766 20.494 1.00 88.00 235 PHE A C 1
ATOM 1867 O O . PHE A 1 235 ? -2.877 1.675 20.144 1.00 88.00 235 PHE A O 1
ATOM 1874 N N . TYR A 1 236 ? -4.965 2.347 19.714 1.00 82.00 236 TYR A N 1
ATOM 1875 C CA . TYR A 1 236 ? -4.613 2.946 18.420 1.00 82.00 236 TYR A CA 1
ATOM 1876 C C . TYR A 1 236 ? -3.801 4.241 18.568 1.00 82.00 236 TYR A C 1
ATOM 1878 O O . TYR A 1 236 ? -2.799 4.409 17.877 1.00 82.00 236 TYR A O 1
ATOM 1886 N N . ASN A 1 237 ? -4.176 5.120 19.502 1.00 79.56 237 ASN A N 1
ATOM 1887 C CA . ASN A 1 237 ? -3.476 6.390 19.718 1.00 79.56 237 ASN A CA 1
ATOM 1888 C C . ASN A 1 237 ? -2.063 6.200 20.304 1.00 79.56 237 ASN A C 1
ATOM 1890 O O . ASN A 1 237 ? -1.124 6.839 19.837 1.00 79.56 237 ASN A O 1
ATOM 1894 N N . ASP A 1 238 ? -1.877 5.276 21.252 1.00 82.62 238 ASP A N 1
ATOM 1895 C CA . ASP A 1 238 ? -0.566 5.000 21.865 1.00 82.62 238 ASP A CA 1
ATOM 1896 C C . ASP A 1 238 ? 0.441 4.447 20.820 1.00 82.62 238 ASP A C 1
ATOM 1898 O O . ASP A 1 238 ? 1.648 4.700 20.884 1.00 82.62 238 ASP A O 1
ATOM 1902 N N . ASN A 1 239 ? -0.054 3.746 19.791 1.00 72.62 239 ASN A N 1
ATOM 1903 C CA . ASN A 1 239 ? 0.745 3.282 18.648 1.00 72.62 239 ASN A CA 1
ATOM 1904 C C . ASN A 1 239 ? 1.012 4.380 17.596 1.00 72.62 239 ASN A C 1
ATOM 1906 O O . ASN A 1 239 ? 1.827 4.190 16.688 1.00 72.62 239 ASN A O 1
ATOM 1910 N N . ALA A 1 240 ? 0.318 5.518 17.673 1.00 67.25 240 ALA A N 1
ATOM 1911 C CA . ALA A 1 240 ? 0.570 6.677 16.824 1.00 67.25 240 ALA A CA 1
ATOM 1912 C C . ALA A 1 240 ? 1.647 7.591 17.433 1.00 67.25 240 ALA A C 1
ATOM 1914 O O . ALA A 1 240 ? 2.552 8.020 16.719 1.00 67.25 240 ALA A O 1
ATOM 1915 N N . GLU A 1 241 ? 1.600 7.823 18.749 1.00 60.69 241 GLU A N 1
ATOM 1916 C CA . GLU A 1 241 ? 2.513 8.738 19.456 1.00 60.69 241 GLU A CA 1
ATOM 1917 C C . GLU A 1 241 ? 3.942 8.197 19.610 1.00 60.69 241 GLU A C 1
ATOM 1919 O O . GLU A 1 241 ? 4.901 8.965 19.624 1.00 60.69 241 GLU A O 1
ATOM 1924 N N . THR A 1 242 ? 4.124 6.875 19.644 1.00 57.38 242 THR A N 1
ATOM 1925 C CA . THR A 1 242 ? 5.462 6.259 19.720 1.00 57.38 242 THR A CA 1
ATOM 1926 C C . THR A 1 242 ? 6.326 6.496 18.474 1.00 57.38 242 THR A C 1
ATOM 1928 O O . THR A 1 242 ? 7.520 6.211 18.511 1.00 57.38 242 THR A O 1
ATOM 1931 N N . LYS A 1 243 ? 5.771 7.046 17.382 1.00 52.53 243 LYS A N 1
ATOM 1932 C CA . LYS A 1 243 ? 6.506 7.295 16.129 1.00 52.53 243 LYS A CA 1
ATOM 1933 C C . LYS A 1 243 ? 6.827 8.762 15.842 1.00 52.53 243 LYS A C 1
ATOM 1935 O O . LYS A 1 243 ? 7.780 9.015 15.112 1.00 52.53 243 LYS A O 1
ATOM 1940 N N . THR A 1 244 ? 6.105 9.732 16.405 1.00 50.59 244 THR A N 1
ATOM 1941 C CA . THR A 1 244 ? 6.413 11.159 16.183 1.00 50.59 244 THR A CA 1
ATOM 1942 C C . THR A 1 244 ? 7.717 11.591 16.856 1.00 50.59 244 THR A C 1
ATOM 1944 O O . THR A 1 244 ? 8.398 12.457 16.323 1.00 50.59 244 THR A O 1
ATOM 1947 N N . GLY A 1 245 ? 8.128 10.930 17.945 1.00 42.78 245 GLY A N 1
ATOM 1948 C CA . GLY A 1 245 ? 9.426 11.177 18.589 1.00 42.78 245 GLY A CA 1
ATOM 1949 C C . GLY A 1 245 ? 10.649 10.684 17.801 1.00 42.78 245 GLY A C 1
ATOM 1950 O O . GLY A 1 245 ? 11.757 11.104 18.097 1.00 42.78 245 GLY A O 1
ATOM 1951 N N . ALA A 1 246 ? 10.472 9.829 16.786 1.00 45.00 246 ALA A N 1
ATOM 1952 C CA . ALA A 1 246 ? 11.576 9.313 15.968 1.00 45.00 246 ALA A CA 1
ATOM 1953 C C . ALA A 1 246 ? 11.899 10.191 14.741 1.00 45.00 246 ALA A C 1
ATOM 1955 O O . ALA A 1 246 ? 12.873 9.928 14.046 1.00 45.00 246 ALA A O 1
ATOM 1956 N N . LYS A 1 247 ? 11.086 11.221 14.457 1.00 43.03 247 LYS A N 1
ATOM 1957 C CA . LYS A 1 247 ? 11.298 12.152 13.333 1.00 43.03 247 LYS A CA 1
ATOM 1958 C C . LYS A 1 247 ? 12.145 13.382 13.694 1.00 43.03 247 LYS A C 1
ATOM 1960 O O . LYS A 1 247 ? 12.472 14.141 12.794 1.00 43.03 247 LYS A O 1
ATOM 1965 N N . GLU A 1 248 ? 12.479 13.590 14.971 1.00 40.22 248 GLU A N 1
ATOM 1966 C CA . GLU A 1 248 ? 13.312 14.721 15.428 1.00 40.22 248 GLU A CA 1
ATOM 1967 C C . GLU A 1 248 ? 14.785 14.340 15.705 1.00 40.22 248 GLU A C 1
ATOM 1969 O O . GLU A 1 248 ? 15.573 15.216 16.052 1.00 40.22 248 GLU A O 1
ATOM 1974 N N . GLU A 1 249 ? 15.186 13.071 15.531 1.00 36.75 249 GLU A N 1
ATOM 1975 C CA . GLU A 1 249 ? 16.569 12.596 15.774 1.00 36.75 249 GLU A CA 1
ATOM 1976 C C . GLU A 1 249 ? 17.316 12.082 14.517 1.00 36.75 249 GLU A C 1
ATOM 1978 O O . GLU A 1 249 ? 18.393 11.498 14.645 1.00 36.75 249 GLU A O 1
ATOM 1983 N N . LEU A 1 250 ? 16.796 12.328 13.308 1.00 33.56 250 LEU A N 1
ATOM 1984 C CA . LEU A 1 250 ? 17.476 12.099 12.018 1.00 33.56 250 LEU A CA 1
ATOM 1985 C C . LEU A 1 250 ? 17.572 13.413 11.238 1.00 33.56 250 LEU A C 1
ATOM 1987 O O . LEU A 1 250 ? 18.618 13.622 10.587 1.00 33.56 250 LEU A O 1
#

Secondary structure (DSSP, 8-state):
--TT------TT-------SS------------TTS-----TTTS-------GGGPPPP---SS-S----------TT--TTPPP------------PPPPP---------TT--HHHHHHHHHHHH-SEE-HHHHHHHHHHHS-TT-----HHHHHHHHHHHHHH-SS-SSSEEHHHHH-HHHHHHHHHHHHHHHHHHHHHHHHHHHHHHHHHHHHHHHTTSS-HHHHHHHHHHHHHHHHHHHTTSS--

pLDDT: mean 71.4, std 22.64, range [32.97, 98.31]

Radius of gyration: 27.59 Å; Cα contacts (8 Å, |Δi|>4): 102; chains: 1; bounding box: 85×59×51 Å

Mean predicted aligned error: 16.28 Å

Organism: Ciona intestinalis (NCBI:txid7719)

InterPro domains:
  IPR003347 JmjC domain [PS51184] (1-47)
  IPR011992 EF-hand domain pair [SSF47473] (130-180)
  IPR018247 EF-Hand 1, calcium-binding site [PS00018] (167-179)
  IPR041667 Cupin-like domain 8 [PF13621] (1-34)

Solvent-accessible surface area (backbone atoms only — not comparable to full-atom values): 16558 Å² total; per-residue (Å²): 136,60,98,84,67,80,84,84,77,63,91,90,70,86,87,86,83,88,79,87,91,83,82,84,85,81,86,83,80,80,81,78,63,96,74,72,77,75,72,79,47,72,87,72,50,58,85,73,67,85,75,52,78,89,74,57,84,83,75,86,70,72,92,78,65,90,87,72,83,86,80,80,82,78,77,69,90,78,76,55,95,84,63,82,71,82,77,75,82,77,74,75,79,79,87,69,96,65,82,74,76,80,82,76,77,78,73,77,75,69,71,91,68,76,53,69,66,61,52,52,52,55,56,48,48,74,78,36,73,58,38,39,71,66,53,49,50,55,54,47,63,70,71,43,58,87,86,42,74,38,75,48,71,65,30,52,52,42,49,50,53,46,47,57,68,52,24,72,82,74,78,71,44,42,36,64,72,46,57,68,45,51,69,64,47,57,73,42,41,65,59,45,51,52,42,49,55,48,30,57,49,38,18,45,55,35,27,53,51,53,52,50,55,50,51,51,51,36,39,75,71,64,78,40,52,74,72,58,48,51,54,54,53,46,57,56,49,60,68,53,59,72,53,63,71,63,71,81,81,119

Foldseek 3Di:
DDPPDDDDDDDDDDDDDDDPDDDDDDDDDDDPPVPPPPPPPPVPCPPVPPQDPVNDDDDPPVPDDDDDDDDDPDDDPPDDPPPDDPPDPPPDPDDDDDDDDPPPPPPPPPVPCDDVLVVLLVVVCVVPQWAALVNSVVSLCVVQPPLLNQDDPQLSVLSVVLQPLQPPPPPRIRGVVSVVPVVSCVVCVVVSSVSVVVSSVNSLVRSLVVVLVVLVVCCVVVVDDPVVSVVVNCVSVVVVVVCVVVVVPD